Protein AF-A0A1K1YN21-F1 (afdb_monomer)

Mean predicted aligned error: 7.86 Å

Organism: NCBI:txid1122209

Nearest PDB structures (foldseek):
  7uni-assembly2_D  TM=1.889E-01  e=8.148E+00  synthetic construct

pLDDT: mean 84.57, std 13.36, range [37.78, 96.75]

Structure (mmCIF, N/CA/C/O backbone):
data_AF-A0A1K1YN21-F1
#
_entry.id   AF-A0A1K1YN21-F1
#
loop_
_atom_site.group_PDB
_atom_site.id
_atom_site.type_symbol
_atom_site.label_atom_id
_atom_site.label_alt_id
_atom_site.label_comp_id
_atom_site.label_asym_id
_atom_site.label_entity_id
_atom_site.label_seq_id
_atom_site.pdbx_PDB_ins_code
_atom_site.Cartn_x
_atom_site.Cartn_y
_atom_site.Cartn_z
_atom_site.occupancy
_atom_site.B_iso_or_equiv
_atom_site.auth_seq_id
_atom_site.auth_comp_id
_atom_site.auth_asym_id
_atom_site.auth_atom_id
_atom_site.pdbx_PDB_model_num
ATOM 1 N N . MET A 1 1 ? -23.788 -2.735 -2.547 1.00 83.25 1 MET A N 1
ATOM 2 C CA . MET A 1 1 ? -23.387 -1.331 -2.293 1.00 83.25 1 MET A CA 1
ATOM 3 C C . MET A 1 1 ? -21.869 -1.170 -2.171 1.00 83.25 1 MET A C 1
ATOM 5 O O . MET A 1 1 ? -21.297 -0.513 -3.023 1.00 83.25 1 MET A O 1
ATOM 9 N N . LEU A 1 2 ? -21.194 -1.809 -1.202 1.00 85.88 2 LEU A N 1
ATOM 10 C CA . LEU A 1 2 ? -19.739 -1.647 -0.978 1.00 85.88 2 LEU A CA 1
ATOM 11 C C . LEU A 1 2 ? -18.858 -1.971 -2.200 1.00 85.88 2 LEU A C 1
ATOM 13 O O . LEU A 1 2 ? -17.889 -1.264 -2.452 1.00 85.88 2 LEU A O 1
ATOM 17 N N . LEU A 1 3 ? -19.207 -2.995 -2.985 1.00 89.19 3 LEU A N 1
ATOM 18 C CA . LEU A 1 3 ? -18.489 -3.318 -4.224 1.00 89.19 3 LEU A CA 1
ATOM 19 C C . LEU A 1 3 ? -18.584 -2.192 -5.268 1.00 89.19 3 LEU A C 1
ATOM 21 O O . LEU A 1 3 ? -17.571 -1.839 -5.855 1.00 89.19 3 LEU A O 1
ATOM 25 N N . LEU A 1 4 ? -19.767 -1.595 -5.458 1.00 90.69 4 LEU A N 1
ATOM 26 C CA . LEU A 1 4 ? -19.971 -0.497 -6.417 1.00 90.69 4 LEU A CA 1
ATOM 27 C C . LEU A 1 4 ? -19.096 0.707 -6.077 1.00 90.69 4 LEU A C 1
ATOM 29 O O . LEU A 1 4 ? -18.505 1.327 -6.947 1.00 90.69 4 LEU A O 1
ATOM 33 N N . ILE A 1 5 ? -18.979 0.996 -4.787 1.00 90.56 5 ILE A N 1
ATOM 34 C CA . ILE A 1 5 ? -18.156 2.080 -4.267 1.00 90.56 5 ILE A CA 1
ATOM 35 C C . ILE A 1 5 ? -16.665 1.811 -4.518 1.00 90.56 5 ILE A C 1
ATOM 37 O O . ILE A 1 5 ? -15.947 2.685 -4.997 1.00 90.56 5 ILE A O 1
ATOM 41 N N . ARG A 1 6 ? -16.200 0.587 -4.239 1.00 92.44 6 ARG A N 1
ATOM 42 C CA . ARG A 1 6 ? -14.822 0.168 -4.535 1.00 92.44 6 ARG A CA 1
ATOM 43 C C . ARG A 1 6 ? -14.518 0.249 -6.034 1.00 92.44 6 ARG A C 1
ATOM 45 O O . ARG A 1 6 ? -13.460 0.741 -6.413 1.00 92.44 6 ARG A O 1
ATOM 52 N N . LEU A 1 7 ? -15.464 -0.179 -6.871 1.00 93.88 7 LEU A N 1
ATOM 53 C CA . LEU A 1 7 ? -15.376 -0.068 -8.327 1.00 93.88 7 LEU A CA 1
ATOM 54 C C . LEU A 1 7 ? -15.346 1.391 -8.790 1.00 93.88 7 LEU A C 1
ATOM 56 O O . LEU A 1 7 ? -14.585 1.708 -9.694 1.00 93.88 7 LEU A O 1
ATOM 60 N N . ALA A 1 8 ? -16.105 2.287 -8.155 1.00 92.88 8 ALA A N 1
ATOM 61 C CA . ALA A 1 8 ? -16.083 3.710 -8.481 1.00 92.88 8 ALA A CA 1
ATOM 62 C C . ALA A 1 8 ? -14.709 4.341 -8.204 1.00 92.88 8 ALA A C 1
ATOM 64 O O . ALA A 1 8 ? -14.212 5.089 -9.039 1.00 92.88 8 ALA A O 1
ATOM 65 N N . ILE A 1 9 ? -14.060 4.005 -7.081 1.00 92.31 9 ILE A N 1
ATOM 66 C CA . ILE A 1 9 ? -12.690 4.470 -6.793 1.00 92.31 9 ILE A CA 1
ATOM 67 C C . ILE A 1 9 ? -11.700 3.905 -7.812 1.00 92.31 9 ILE A C 1
ATOM 69 O O . ILE A 1 9 ? -10.853 4.633 -8.320 1.00 92.31 9 ILE A O 1
ATOM 73 N N . PHE A 1 10 ? -11.808 2.608 -8.110 1.00 94.38 10 PHE A N 1
ATOM 74 C CA . PHE A 1 10 ? -10.970 1.965 -9.116 1.00 94.38 10 PHE A CA 1
ATOM 75 C C . PHE A 1 10 ? -11.115 2.657 -10.479 1.00 94.38 10 PHE A C 1
ATOM 77 O O . PHE A 1 10 ? -10.113 3.019 -11.088 1.00 94.38 10 PHE A O 1
ATOM 84 N N . ALA A 1 11 ? -12.350 2.913 -10.916 1.00 94.56 11 ALA A N 1
ATOM 85 C CA . ALA A 1 11 ? -12.643 3.608 -12.163 1.00 94.56 11 ALA A CA 1
ATOM 86 C C . ALA A 1 11 ? -12.140 5.058 -12.154 1.00 94.56 11 ALA A C 1
ATOM 88 O O . ALA A 1 11 ? -11.599 5.509 -13.156 1.00 94.56 11 ALA A O 1
ATOM 89 N N . LEU A 1 12 ? -12.265 5.773 -11.029 1.00 94.44 12 LEU A N 1
ATOM 90 C CA . LEU A 1 12 ? -11.738 7.130 -10.866 1.00 94.44 12 LEU A CA 1
ATOM 91 C C . LEU A 1 12 ? -10.212 7.161 -11.032 1.00 94.44 12 LEU A C 1
ATOM 93 O O . LEU A 1 12 ? -9.689 8.004 -11.756 1.00 94.44 12 LEU A O 1
ATOM 97 N N . LEU A 1 13 ? -9.502 6.238 -10.378 1.00 94.31 13 LEU A N 1
ATOM 98 C CA . LEU A 1 13 ? -8.046 6.137 -10.471 1.00 94.31 13 LEU A CA 1
ATOM 99 C C . LEU A 1 13 ? -7.599 5.718 -11.873 1.00 94.31 13 LEU A C 1
ATOM 101 O O . LEU A 1 13 ? -6.650 6.292 -12.397 1.00 94.31 13 LEU A O 1
ATOM 105 N N . LEU A 1 14 ? -8.300 4.769 -12.496 1.00 94.31 14 LEU A N 1
ATOM 106 C CA . LEU A 1 14 ? -8.033 4.360 -13.872 1.00 94.31 14 LEU A CA 1
ATOM 107 C C . LEU A 1 14 ? -8.241 5.527 -14.843 1.00 94.31 14 LEU A C 1
ATOM 109 O O . LEU A 1 14 ? -7.363 5.817 -15.648 1.00 94.31 14 LEU A O 1
ATOM 113 N N . ALA A 1 15 ? -9.365 6.239 -14.727 1.00 94.31 15 ALA A N 1
ATOM 114 C CA . ALA A 1 15 ? -9.650 7.414 -15.542 1.00 94.31 15 ALA A CA 1
ATOM 115 C C . ALA A 1 15 ? -8.569 8.485 -15.372 1.00 94.31 15 ALA A C 1
ATOM 117 O O . ALA A 1 15 ? -8.130 9.059 -16.362 1.00 94.31 15 ALA A O 1
ATOM 118 N N . TRP A 1 16 ? -8.102 8.713 -14.141 1.00 94.25 16 TRP A N 1
ATOM 119 C CA . TRP A 1 16 ? -7.028 9.659 -13.854 1.00 94.25 16 TRP A CA 1
ATOM 120 C C . TRP A 1 16 ? -5.690 9.263 -14.500 1.00 94.25 16 TRP A C 1
ATOM 122 O O . TRP A 1 16 ? -5.038 10.114 -15.101 1.00 94.25 16 TRP A O 1
ATOM 132 N N . VAL A 1 17 ? -5.300 7.985 -14.444 1.00 92.94 17 VAL A N 1
ATOM 133 C CA . VAL A 1 17 ? -4.054 7.496 -15.071 1.00 92.94 17 VAL A CA 1
ATOM 134 C C . VAL A 1 17 ? -4.117 7.538 -16.602 1.00 92.94 17 VAL A C 1
ATOM 136 O O . VAL A 1 17 ? -3.093 7.692 -17.256 1.00 92.94 17 VAL A O 1
ATOM 139 N N . LEU A 1 18 ? -5.310 7.459 -17.192 1.00 93.00 18 LEU A N 1
ATOM 140 C CA . LEU A 1 18 ? -5.497 7.582 -18.642 1.00 93.00 18 LEU A CA 1
ATOM 141 C C . LEU A 1 18 ? -5.484 9.040 -19.143 1.00 93.00 18 LEU A C 1
ATOM 143 O O . LEU A 1 18 ? -5.515 9.264 -20.353 1.00 93.00 18 LEU A O 1
ATOM 147 N N . LEU A 1 19 ? -5.443 10.038 -18.251 1.00 92.62 19 LEU A N 1
ATOM 148 C CA . LEU A 1 19 ? -5.363 11.448 -18.646 1.00 92.62 19 LEU A CA 1
ATOM 149 C C . LEU A 1 19 ? -3.991 11.800 -19.249 1.00 92.62 19 LEU A C 1
ATOM 151 O O . LEU A 1 19 ? -2.998 11.149 -18.937 1.00 92.62 19 LEU A O 1
ATOM 155 N N . PRO A 1 20 ? -3.890 12.876 -20.051 1.00 89.44 20 PRO A N 1
ATOM 156 C CA . PRO A 1 20 ? -2.604 13.392 -20.518 1.00 89.44 20 PRO A CA 1
ATOM 157 C C . PRO A 1 20 ? -1.676 13.790 -19.360 1.00 89.44 20 PRO A C 1
ATOM 159 O O . PRO A 1 20 ? -2.138 14.344 -18.360 1.00 89.44 20 PRO A O 1
ATOM 162 N N . VAL A 1 21 ? -0.361 13.600 -19.529 1.00 85.88 21 VAL A N 1
ATOM 163 C CA . VAL A 1 21 ? 0.678 13.872 -18.507 1.00 85.88 21 VAL A CA 1
ATOM 164 C C . VAL A 1 21 ? 0.589 15.292 -17.929 1.00 85.88 21 VAL A C 1
ATOM 166 O O . VAL A 1 21 ? 0.794 15.496 -16.733 1.00 85.88 21 VAL A O 1
ATOM 169 N N . THR A 1 22 ? 0.217 16.279 -18.749 1.00 87.31 22 THR A N 1
ATOM 170 C CA . THR A 1 22 ? 0.008 17.664 -18.302 1.00 87.31 22 THR A CA 1
ATOM 171 C C . THR A 1 22 ? -1.088 17.755 -17.244 1.00 87.31 22 THR A C 1
ATOM 173 O O . THR A 1 22 ? -0.861 18.309 -16.172 1.00 87.31 22 THR A O 1
ATOM 176 N N . VAL A 1 23 ? -2.257 17.167 -17.510 1.00 90.50 23 VAL A N 1
ATOM 177 C CA . VAL A 1 23 ? -3.407 17.148 -16.593 1.00 90.50 23 VAL A CA 1
ATOM 178 C C . VAL A 1 23 ? -3.114 16.281 -15.370 1.00 90.50 23 VAL A C 1
ATOM 180 O O . VAL A 1 23 ? -3.467 16.663 -14.253 1.00 90.50 23 VAL A O 1
ATOM 183 N N . GLN A 1 24 ? -2.418 15.152 -15.558 1.00 90.25 24 GLN A N 1
ATOM 184 C CA . GLN A 1 24 ? -1.953 14.321 -14.449 1.00 90.25 24 GLN A CA 1
ATOM 185 C C . GLN A 1 24 ? -1.120 15.153 -13.474 1.00 90.25 24 GLN A C 1
ATOM 187 O O . GLN A 1 24 ? -1.439 15.163 -12.290 1.00 90.25 24 GLN A O 1
ATOM 192 N N . GLY A 1 25 ? -0.136 15.918 -13.960 1.00 88.38 25 GLY A N 1
ATOM 193 C CA . GLY A 1 25 ? 0.730 16.767 -13.135 1.00 88.38 25 GLY A CA 1
ATOM 194 C C . GLY A 1 25 ? -0.032 17.709 -12.197 1.00 88.38 25 GLY A C 1
ATOM 195 O O . GLY A 1 25 ? 0.308 17.796 -11.017 1.00 88.38 25 GLY A O 1
ATOM 196 N N . TRP A 1 26 ? -1.100 18.348 -12.683 1.00 91.06 26 TRP A N 1
ATOM 197 C CA . TRP A 1 26 ? -1.963 19.212 -11.864 1.00 91.06 26 TRP A CA 1
ATOM 198 C C . TRP A 1 26 ? -2.788 18.429 -10.836 1.00 91.06 26 TRP A C 1
ATOM 200 O O . TRP A 1 26 ? -2.987 18.889 -9.711 1.00 91.06 26 TRP A O 1
ATOM 210 N N . LEU A 1 27 ? -3.261 17.238 -11.209 1.00 93.25 27 LEU A N 1
ATOM 211 C CA . LEU A 1 27 ? -4.120 16.404 -10.370 1.00 93.25 27 LEU A CA 1
ATOM 212 C C . LEU A 1 27 ? -3.358 15.501 -9.387 1.00 93.25 27 LEU A C 1
ATOM 214 O O . LEU A 1 27 ? -3.972 14.982 -8.458 1.00 93.25 27 LEU A O 1
ATOM 218 N N . VAL A 1 28 ? -2.038 15.337 -9.525 1.00 92.31 28 VAL A N 1
ATOM 219 C CA . VAL A 1 28 ? -1.225 14.499 -8.622 1.00 92.31 28 VAL A CA 1
ATOM 220 C C . VAL A 1 28 ? -1.394 14.915 -7.165 1.00 92.31 28 VAL A C 1
ATOM 222 O O . VAL A 1 28 ? -1.645 14.061 -6.322 1.00 92.31 28 VAL A O 1
ATOM 225 N N . LEU A 1 29 ? -1.290 16.212 -6.855 1.00 92.94 29 LEU A N 1
ATOM 226 C CA . LEU A 1 29 ? -1.419 16.708 -5.482 1.00 92.94 29 LEU A CA 1
ATOM 227 C C . LEU A 1 29 ? -2.810 16.452 -4.876 1.00 92.94 29 LEU A C 1
ATOM 229 O O . LEU A 1 29 ? -2.862 15.856 -3.799 1.00 92.94 29 LEU A O 1
ATOM 233 N N . PRO A 1 30 ? -3.937 16.843 -5.509 1.00 94.75 30 PRO A N 1
ATOM 234 C CA . PRO A 1 30 ? -5.252 16.578 -4.930 1.00 94.75 30 PRO A CA 1
ATOM 235 C C . PRO A 1 30 ? -5.559 15.079 -4.831 1.00 94.75 30 PRO A C 1
ATOM 237 O O . PRO A 1 30 ? -6.112 14.645 -3.818 1.00 94.75 30 PRO A O 1
ATOM 240 N N . VAL A 1 31 ? -5.153 14.267 -5.816 1.00 94.62 31 VAL A N 1
ATOM 241 C CA . VAL A 1 31 ? -5.300 12.803 -5.746 1.00 94.62 31 VAL A CA 1
ATOM 242 C C . VAL A 1 31 ? -4.460 12.237 -4.599 1.00 94.62 31 VAL A C 1
ATOM 244 O O . VAL A 1 31 ? -4.952 11.416 -3.828 1.00 94.62 31 VAL A O 1
ATOM 247 N N . TRP A 1 32 ? -3.233 12.724 -4.409 1.00 95.75 32 TRP A N 1
ATOM 248 C CA . TRP A 1 32 ? -2.365 12.322 -3.303 1.00 95.75 32 TRP A CA 1
ATOM 249 C C . TRP A 1 32 ? -2.921 12.659 -1.933 1.00 95.75 32 TRP A C 1
ATOM 251 O O . TRP A 1 32 ? -2.927 11.792 -1.053 1.00 95.75 32 TRP A O 1
ATOM 261 N N . VAL A 1 33 ? -3.450 13.866 -1.757 1.00 95.88 33 VAL A N 1
ATOM 262 C CA . VAL A 1 33 ? -4.115 14.256 -0.512 1.00 95.88 33 VAL A CA 1
ATOM 263 C C . VAL A 1 33 ? -5.322 13.357 -0.251 1.00 95.88 33 VAL A C 1
ATOM 265 O O . VAL A 1 33 ? -5.460 12.843 0.858 1.00 95.88 33 VAL A O 1
ATOM 268 N N . LEU A 1 34 ? -6.156 13.096 -1.264 1.00 95.19 34 LEU A N 1
ATOM 269 C CA . LEU A 1 34 ? -7.343 12.248 -1.131 1.00 95.19 34 LEU A CA 1
ATOM 270 C C . LEU A 1 34 ? -6.989 10.804 -0.743 1.00 95.19 34 LEU A C 1
ATOM 272 O O . LEU A 1 34 ? -7.535 10.265 0.220 1.00 95.19 34 LEU A O 1
ATOM 276 N N . VAL A 1 35 ? -6.053 10.185 -1.467 1.00 95.81 35 VAL A N 1
ATOM 277 C CA . VAL A 1 35 ? -5.573 8.818 -1.206 1.00 95.81 35 VAL A CA 1
ATOM 278 C C . VAL A 1 35 ? -4.980 8.721 0.199 1.00 95.81 35 VAL A C 1
ATOM 280 O O . VAL A 1 35 ? -5.354 7.841 0.976 1.00 95.81 35 VAL A O 1
ATOM 283 N N . SER A 1 36 ? -4.100 9.659 0.555 1.00 96.62 36 SER A N 1
ATOM 284 C CA . SER A 1 36 ? -3.448 9.688 1.866 1.00 96.62 36 SER A CA 1
ATOM 285 C C . SER A 1 36 ? -4.451 9.909 2.993 1.00 96.62 36 SER A C 1
ATOM 287 O O . SER A 1 36 ? -4.322 9.305 4.054 1.00 96.62 36 SER A O 1
ATOM 289 N N . TRP A 1 37 ? -5.484 10.723 2.769 1.00 95.56 37 TRP A N 1
ATOM 290 C CA . TRP A 1 37 ? -6.555 10.952 3.733 1.00 95.56 37 TRP A CA 1
ATOM 291 C C . TRP A 1 37 ? -7.374 9.685 4.005 1.00 95.56 37 TRP A C 1
ATOM 293 O O . TRP A 1 37 ? -7.619 9.342 5.163 1.00 95.56 37 TRP A O 1
ATOM 303 N N . LEU A 1 38 ? -7.738 8.935 2.959 1.00 94.44 38 LEU A N 1
ATOM 304 C CA . LEU A 1 38 ? -8.447 7.658 3.107 1.00 94.44 38 LEU A CA 1
ATOM 305 C C . LEU A 1 38 ? -7.609 6.628 3.870 1.00 94.44 38 LEU A C 1
ATOM 307 O O . LEU A 1 38 ? -8.107 5.981 4.796 1.00 94.44 38 LEU A O 1
ATOM 311 N N . ILE A 1 39 ? -6.321 6.523 3.531 1.00 95.06 39 ILE A N 1
ATOM 312 C CA . ILE A 1 39 ? -5.369 5.673 4.254 1.00 95.06 39 ILE A CA 1
ATOM 313 C C . ILE A 1 39 ? -5.273 6.124 5.718 1.00 95.06 39 ILE A C 1
ATOM 315 O O . ILE A 1 39 ? -5.384 5.304 6.629 1.00 95.06 39 ILE A O 1
ATOM 319 N N . PHE A 1 40 ? -5.135 7.426 5.969 1.00 95.19 40 PHE A N 1
ATOM 320 C CA . PHE A 1 40 ? -5.029 7.987 7.313 1.00 95.19 40 PHE A CA 1
ATOM 321 C C . PHE A 1 40 ? -6.234 7.629 8.189 1.00 95.19 40 PHE A C 1
ATOM 323 O O . PHE A 1 40 ? -6.049 7.173 9.320 1.00 95.19 40 PHE A O 1
ATOM 330 N N . ILE A 1 41 ? -7.454 7.760 7.660 1.00 91.75 41 ILE A N 1
ATOM 331 C CA . ILE A 1 41 ? -8.693 7.441 8.379 1.00 91.75 41 ILE A CA 1
ATOM 332 C C . ILE A 1 41 ? -8.697 5.984 8.874 1.00 91.75 41 ILE A C 1
ATOM 334 O O . ILE A 1 41 ? -8.991 5.742 10.048 1.00 91.75 41 ILE A O 1
ATOM 338 N N . THR A 1 42 ? -8.321 5.015 8.029 1.00 90.31 42 THR A N 1
ATOM 339 C CA . THR A 1 42 ? -8.276 3.595 8.450 1.00 90.31 42 THR A CA 1
ATOM 340 C C . THR A 1 42 ? -7.263 3.341 9.550 1.00 90.31 42 THR A C 1
ATOM 342 O O . THR A 1 42 ? -7.532 2.640 10.527 1.00 90.31 42 THR A O 1
ATOM 345 N N . ARG A 1 43 ? -6.078 3.937 9.420 1.00 89.88 43 ARG A N 1
ATOM 346 C CA . ARG A 1 43 ? -5.000 3.763 10.390 1.00 89.88 43 ARG A CA 1
ATOM 347 C C . ARG A 1 43 ? -5.360 4.378 11.733 1.00 89.88 43 ARG A C 1
ATOM 349 O O . ARG A 1 43 ? -5.063 3.795 12.778 1.00 89.88 43 ARG A O 1
ATOM 356 N N . LEU A 1 44 ? -6.027 5.529 11.707 1.00 89.19 44 LEU A N 1
ATOM 357 C CA . LEU A 1 44 ? -6.495 6.210 12.903 1.00 89.19 44 LEU A CA 1
ATOM 358 C C . LEU A 1 44 ? -7.545 5.378 13.651 1.00 89.19 44 LEU A C 1
ATOM 360 O O . LEU A 1 44 ? -7.460 5.293 14.875 1.00 89.19 44 LEU A O 1
ATOM 364 N N . GLU A 1 45 ? -8.484 4.734 12.943 1.00 87.62 45 GLU A N 1
ATOM 365 C CA . GLU A 1 45 ? -9.459 3.810 13.548 1.00 87.62 45 GLU A CA 1
ATOM 366 C C . GLU A 1 45 ? -8.734 2.707 14.330 1.00 87.62 45 GLU A C 1
ATOM 368 O O . GLU A 1 45 ? -8.970 2.540 15.525 1.00 87.62 45 GLU A O 1
ATOM 373 N N . VAL A 1 46 ? -7.774 2.022 13.703 1.00 84.81 46 VAL A N 1
ATOM 374 C CA . VAL A 1 46 ? -7.049 0.905 14.332 1.00 84.81 46 VAL A CA 1
ATOM 375 C C . VAL A 1 46 ? -6.271 1.349 15.571 1.00 84.81 46 VAL A C 1
ATOM 377 O O . VAL A 1 46 ? -6.315 0.674 16.605 1.00 84.81 46 VAL A O 1
ATOM 380 N N . VAL A 1 47 ? -5.552 2.473 15.487 1.00 86.25 47 VAL A N 1
ATOM 381 C CA . VAL A 1 47 ? -4.775 2.995 16.622 1.00 86.25 47 VAL A CA 1
ATOM 382 C C . VAL A 1 47 ? -5.700 3.399 17.766 1.00 86.25 47 VAL A C 1
ATOM 384 O O . VAL A 1 47 ? -5.412 3.066 18.917 1.00 86.25 47 VAL A O 1
ATOM 387 N N . ARG A 1 48 ? -6.830 4.051 17.461 1.00 85.44 48 ARG A N 1
ATOM 388 C CA . ARG A 1 48 ? -7.833 4.428 18.463 1.00 85.44 48 ARG A CA 1
ATOM 389 C C . ARG A 1 48 ? -8.448 3.199 19.119 1.00 85.44 48 ARG A C 1
ATOM 391 O O . ARG A 1 48 ? -8.417 3.114 20.339 1.00 85.44 48 ARG A O 1
ATOM 398 N N . THR A 1 49 ? -8.916 2.212 18.352 1.00 83.00 49 THR A N 1
ATOM 399 C CA . THR A 1 49 ? -9.518 0.994 18.917 1.00 83.00 49 THR A CA 1
ATOM 400 C C . THR A 1 49 ? -8.524 0.227 19.782 1.00 83.00 49 THR A C 1
ATOM 402 O O . THR A 1 49 ? -8.863 -0.148 20.901 1.00 83.00 49 THR A O 1
ATOM 405 N N . ARG A 1 50 ? -7.276 0.043 19.324 1.00 84.12 50 ARG A N 1
ATOM 406 C CA . ARG A 1 50 ? -6.233 -0.631 20.118 1.00 84.12 50 ARG A CA 1
ATOM 407 C C . ARG A 1 50 ? -5.988 0.095 21.439 1.00 84.12 50 ARG A C 1
ATOM 409 O O . ARG A 1 50 ? -5.873 -0.549 22.477 1.00 84.12 50 ARG A O 1
ATOM 416 N N . ARG A 1 51 ? -5.907 1.426 21.393 1.00 83.88 51 ARG A N 1
ATOM 417 C CA . ARG A 1 51 ? -5.644 2.252 22.572 1.00 83.88 51 ARG A CA 1
ATOM 418 C C . ARG A 1 51 ? -6.832 2.274 23.529 1.00 83.88 51 ARG A C 1
ATOM 420 O O . ARG A 1 51 ? -6.613 2.162 24.726 1.00 83.88 51 ARG A O 1
ATOM 427 N N . CYS A 1 52 ? -8.064 2.330 23.025 1.00 81.12 52 CYS A N 1
ATOM 428 C CA . CYS A 1 52 ? -9.269 2.214 23.846 1.00 81.12 52 CYS A CA 1
ATOM 429 C C . CYS A 1 52 ? -9.356 0.849 24.535 1.00 81.12 52 CYS A C 1
ATOM 431 O O . CYS A 1 52 ? -9.556 0.805 25.742 1.00 81.12 52 CYS A O 1
ATOM 433 N N . VAL A 1 53 ? -9.145 -0.255 23.806 1.00 82.44 53 VAL A N 1
ATOM 434 C CA . VAL A 1 53 ? -9.164 -1.608 24.391 1.00 82.44 53 VAL A CA 1
ATOM 435 C C . VAL A 1 53 ? -8.085 -1.757 25.461 1.00 82.44 53 VAL A C 1
ATOM 437 O O . VAL A 1 53 ? -8.371 -2.283 26.530 1.00 82.44 53 VAL A O 1
ATOM 440 N N . TRP A 1 54 ? -6.872 -1.258 25.203 1.00 84.62 54 TRP A N 1
ATOM 441 C CA . TRP A 1 54 ? -5.787 -1.280 26.183 1.00 84.62 54 TRP A CA 1
ATOM 442 C C . TRP A 1 54 ? -6.135 -0.449 27.424 1.00 84.62 54 TRP A C 1
ATOM 444 O O . TRP A 1 54 ? -6.074 -0.962 28.530 1.00 84.62 54 TRP A O 1
ATOM 454 N N . LEU A 1 55 ? -6.590 0.800 27.266 1.00 84.50 55 LEU A N 1
ATOM 455 C CA . LEU A 1 55 ? -6.954 1.650 28.407 1.00 84.50 55 LEU A CA 1
ATOM 456 C C . LEU A 1 55 ? -8.118 1.068 29.223 1.00 84.50 55 LEU A C 1
ATOM 458 O O . LEU A 1 55 ? -8.074 1.138 30.444 1.00 84.50 55 LEU A O 1
ATOM 462 N N . ASN A 1 56 ? -9.108 0.448 28.575 1.00 82.94 56 ASN A N 1
ATOM 463 C CA . ASN A 1 56 ? -10.242 -0.192 29.253 1.00 82.94 56 ASN A CA 1
ATOM 464 C C . ASN A 1 56 ? -9.836 -1.398 30.118 1.00 82.94 56 ASN A C 1
ATOM 466 O O . ASN A 1 56 ? -10.623 -1.818 30.959 1.00 82.94 56 ASN A O 1
ATOM 470 N N . GLN A 1 57 ? -8.646 -1.974 29.915 1.00 84.81 57 GLN A N 1
ATOM 471 C CA . GLN A 1 57 ? -8.125 -3.048 30.769 1.00 84.81 57 GLN A CA 1
ATOM 472 C C . GLN A 1 57 ? -7.493 -2.521 32.065 1.00 84.81 57 GLN A C 1
ATOM 474 O O . GLN A 1 57 ? -7.442 -3.259 33.043 1.00 84.81 57 GLN A O 1
ATOM 479 N N . TYR A 1 58 ? -7.012 -1.273 32.079 1.00 85.56 58 TYR A N 1
ATOM 480 C CA . TYR A 1 58 ? -6.237 -0.716 33.198 1.00 85.56 58 TYR A CA 1
ATOM 481 C C . TYR A 1 58 ? -6.933 0.433 33.933 1.00 85.56 58 TYR A C 1
ATOM 483 O O . TYR A 1 58 ? -6.593 0.718 35.077 1.00 85.56 58 TYR A O 1
ATOM 491 N N . LEU A 1 59 ? -7.872 1.124 33.287 1.00 83.69 59 LEU A N 1
ATOM 492 C CA . LEU A 1 59 ? -8.538 2.306 33.826 1.00 83.69 59 LEU A CA 1
ATOM 493 C C . LEU A 1 59 ? -10.046 2.087 33.890 1.00 83.69 59 LEU A C 1
ATOM 495 O O . LEU A 1 59 ? -10.642 1.503 32.985 1.00 83.69 59 LEU A O 1
ATOM 499 N N . ALA A 1 60 ? -10.663 2.631 34.940 1.00 79.25 60 ALA A N 1
ATOM 500 C CA . ALA A 1 60 ? -12.111 2.689 35.045 1.00 79.25 60 ALA A CA 1
ATOM 501 C C . ALA A 1 60 ? -12.713 3.485 33.865 1.00 79.25 60 ALA A C 1
ATOM 503 O O . ALA A 1 60 ? -12.161 4.534 33.488 1.00 79.25 60 ALA A O 1
ATOM 504 N N . PRO A 1 61 ? -13.836 3.006 33.294 1.00 75.12 61 PRO A N 1
ATOM 505 C CA . PRO A 1 61 ? -14.520 3.681 32.200 1.00 75.12 61 PRO A CA 1
ATOM 506 C C . PRO A 1 61 ? -14.983 5.076 32.645 1.00 75.12 61 PRO A C 1
ATOM 508 O O . PRO A 1 61 ? -15.612 5.226 33.687 1.00 75.12 61 PRO A O 1
ATOM 511 N N . GLY A 1 62 ? -14.643 6.104 31.864 1.00 72.44 62 GLY A N 1
ATOM 512 C CA . GLY A 1 62 ? -15.052 7.492 32.106 1.00 72.44 62 GLY A CA 1
ATOM 513 C C . GLY A 1 62 ? -14.050 8.345 32.891 1.00 72.44 62 GLY A C 1
ATOM 514 O O . GLY A 1 62 ? -14.312 9.524 33.122 1.00 72.44 62 GLY A O 1
ATOM 515 N N . SER A 1 63 ? -12.884 7.812 33.273 1.00 80.00 63 SER A N 1
ATOM 516 C CA . SER A 1 63 ? -11.870 8.627 33.957 1.00 80.00 63 SER A CA 1
ATOM 517 C C . SER A 1 63 ? -11.276 9.712 33.037 1.00 80.00 63 SER A C 1
ATOM 519 O O . SER A 1 63 ? -10.999 9.485 31.857 1.00 80.00 63 SER A O 1
ATOM 521 N N . LEU A 1 64 ? -11.009 10.906 33.580 1.00 76.69 64 LEU A N 1
ATOM 522 C CA . LEU A 1 64 ? -10.377 12.014 32.836 1.00 76.69 64 LEU A CA 1
ATOM 523 C C . LEU A 1 64 ? -8.999 11.628 32.263 1.00 76.69 64 LEU A C 1
ATOM 525 O O . LEU A 1 64 ? -8.606 12.082 31.186 1.00 76.69 64 LEU A O 1
ATOM 529 N N . LEU A 1 65 ? -8.281 10.742 32.964 1.00 74.88 65 LEU A N 1
ATOM 530 C CA . LEU A 1 65 ? -7.025 10.145 32.506 1.00 74.88 65 LEU A CA 1
ATOM 531 C C . LEU A 1 65 ? -7.223 9.320 31.233 1.00 74.88 65 LEU A C 1
ATOM 533 O O . LEU A 1 65 ? -6.441 9.455 30.292 1.00 74.88 65 LEU A O 1
ATOM 537 N N . GLN A 1 66 ? -8.293 8.527 31.165 1.00 77.31 66 GLN A N 1
ATOM 538 C CA . GLN A 1 66 ? -8.647 7.759 29.978 1.00 77.31 66 GLN A CA 1
ATOM 539 C C . GLN A 1 66 ? -8.946 8.689 28.791 1.00 77.31 66 GLN A C 1
ATOM 541 O O . GLN A 1 66 ? -8.401 8.474 27.711 1.00 77.31 66 GLN A O 1
ATOM 546 N N . GLN A 1 67 ? -9.722 9.762 28.988 1.00 72.62 67 GLN A N 1
ATOM 547 C CA . GLN A 1 67 ? -10.035 10.725 27.919 1.00 72.62 67 GLN A CA 1
ATOM 548 C C . GLN A 1 67 ? -8.781 11.436 27.387 1.00 72.62 67 GLN A C 1
ATOM 550 O O . GLN A 1 67 ? -8.564 11.501 26.176 1.00 72.62 67 GLN A O 1
ATOM 555 N N . ARG A 1 68 ? -7.899 11.909 28.277 1.00 74.56 68 ARG A N 1
ATOM 556 C CA . ARG A 1 68 ? -6.669 12.620 27.882 1.00 74.56 68 ARG A CA 1
ATOM 557 C C . ARG A 1 68 ? -5.658 11.699 27.194 1.00 74.56 68 ARG A C 1
ATOM 559 O O . ARG A 1 68 ? -4.931 12.134 26.301 1.00 74.56 68 ARG A O 1
ATOM 566 N N . LEU A 1 69 ? -5.626 10.421 27.579 1.00 71.12 69 LEU A N 1
ATOM 567 C CA . LEU A 1 69 ? -4.720 9.425 27.014 1.00 71.12 69 LEU A CA 1
ATOM 568 C C . LEU A 1 69 ? -5.262 8.729 25.764 1.00 71.12 69 LEU A C 1
ATOM 570 O O . LEU A 1 69 ? -4.487 8.004 25.160 1.00 71.12 69 LEU A O 1
ATOM 574 N N . GLN A 1 70 ? -6.512 8.903 25.328 1.00 70.19 70 GLN A N 1
ATOM 575 C CA . GLN A 1 70 ? -7.034 8.206 24.137 1.00 70.19 70 GLN A CA 1
ATOM 576 C C . GLN A 1 70 ? -6.511 8.776 22.804 1.00 70.19 70 GLN A C 1
ATOM 578 O O . GLN A 1 70 ? -6.269 8.022 21.859 1.00 70.19 70 GLN A O 1
ATOM 583 N N . THR A 1 71 ? -6.267 10.085 22.721 1.00 62.47 71 THR A N 1
ATOM 584 C CA . THR A 1 71 ? -5.867 10.783 21.483 1.00 62.47 71 THR A CA 1
ATOM 585 C C . THR A 1 71 ? -4.540 11.512 21.652 1.00 62.47 71 THR A C 1
ATOM 587 O O . THR A 1 71 ? -4.475 12.732 21.769 1.00 62.47 71 THR A O 1
ATOM 590 N N . GLY A 1 72 ? -3.445 10.753 21.644 1.00 79.00 72 GLY A N 1
ATOM 591 C CA . GLY A 1 72 ? -2.115 11.351 21.547 1.00 79.00 72 GLY A CA 1
ATOM 592 C C . GLY A 1 72 ? -1.912 11.976 20.166 1.00 79.00 72 GLY A C 1
ATOM 593 O O . GLY A 1 72 ? -1.820 11.248 19.178 1.00 79.00 72 GLY A O 1
ATOM 594 N N . TRP A 1 73 ? -1.798 13.303 20.100 1.00 83.75 73 TRP A N 1
ATOM 595 C CA . TRP A 1 73 ? -1.543 14.055 18.863 1.00 83.75 73 TRP A CA 1
ATOM 596 C C . TRP A 1 73 ? -0.276 13.574 18.144 1.00 83.75 73 TRP A C 1
ATOM 598 O O . TRP A 1 73 ? -0.268 13.451 16.925 1.00 83.75 73 TRP A O 1
ATOM 608 N N . ILE A 1 74 ? 0.751 13.184 18.907 1.00 86.31 74 ILE A N 1
ATOM 609 C CA . ILE A 1 74 ? 2.002 12.606 18.390 1.00 86.31 74 ILE A CA 1
ATOM 610 C C . ILE A 1 74 ? 1.731 11.328 17.581 1.00 86.31 74 ILE A C 1
ATOM 612 O O . ILE A 1 74 ? 2.274 11.145 16.494 1.00 86.31 74 ILE A O 1
ATOM 616 N N . ALA A 1 75 ? 0.849 10.453 18.075 1.00 87.00 75 ALA A N 1
ATOM 617 C CA . ALA A 1 75 ? 0.503 9.225 17.368 1.00 87.00 75 ALA A CA 1
ATOM 618 C C . ALA A 1 75 ? -0.275 9.526 16.080 1.00 87.00 75 ALA A C 1
ATOM 620 O O . ALA A 1 75 ? -0.006 8.902 15.056 1.00 87.00 75 ALA A O 1
ATOM 621 N N . ALA A 1 76 ? -1.199 10.492 16.115 1.00 89.69 76 ALA A N 1
ATOM 622 C CA . ALA A 1 76 ? -1.936 10.924 14.930 1.00 89.69 76 ALA A CA 1
ATOM 623 C C . ALA A 1 76 ? -0.996 11.519 13.869 1.00 89.69 76 ALA A C 1
ATOM 625 O O . ALA A 1 76 ? -1.082 11.126 12.710 1.00 89.69 76 ALA A O 1
ATOM 626 N N . LEU A 1 77 ? -0.052 12.378 14.268 1.00 92.88 77 LEU A N 1
ATOM 627 C CA . LEU A 1 77 ? 0.950 12.949 13.366 1.00 92.88 77 LEU A CA 1
ATOM 628 C C . LEU A 1 77 ? 1.819 11.857 12.727 1.00 92.88 77 LEU A C 1
ATOM 630 O O . LEU A 1 77 ? 2.017 11.860 11.515 1.00 92.88 77 LEU A O 1
ATOM 634 N N . GLY A 1 78 ? 2.264 10.872 13.515 1.00 93.19 78 GLY A N 1
ATOM 635 C CA . GLY A 1 78 ? 3.009 9.723 12.995 1.00 93.19 78 GLY A CA 1
ATOM 636 C C . GLY A 1 78 ? 2.200 8.879 12.001 1.00 93.19 78 GLY A C 1
ATOM 637 O O . GLY A 1 78 ? 2.734 8.451 10.979 1.00 93.19 78 GLY A O 1
ATOM 638 N N . GLN A 1 79 ? 0.900 8.667 12.249 1.00 93.94 79 GLN A N 1
ATOM 639 C CA . GLN A 1 79 ? 0.033 7.976 11.285 1.00 93.94 79 GLN A CA 1
ATOM 640 C C . GLN A 1 79 ? -0.220 8.810 10.024 1.00 93.94 79 GLN A C 1
ATOM 642 O O . GLN A 1 79 ? -0.315 8.227 8.949 1.00 93.94 79 GLN A O 1
ATOM 647 N N . LEU A 1 80 ? -0.313 10.139 10.138 1.00 95.12 80 LEU A N 1
ATOM 648 C CA . LEU A 1 80 ? -0.483 11.040 8.998 1.00 95.12 80 LEU A CA 1
ATOM 649 C C . LEU A 1 80 ? 0.752 11.024 8.098 1.00 95.12 80 LEU A C 1
ATOM 651 O O . LEU A 1 80 ? 0.613 10.807 6.900 1.00 95.12 80 LEU A O 1
ATOM 655 N N . LEU A 1 81 ? 1.951 11.176 8.673 1.00 96.06 81 LEU A N 1
ATOM 656 C CA . LEU A 1 81 ? 3.213 11.102 7.931 1.00 96.06 81 LEU A CA 1
ATOM 657 C C . LEU A 1 81 ? 3.317 9.779 7.161 1.00 96.06 81 LEU A C 1
ATOM 659 O O . LEU A 1 81 ? 3.644 9.754 5.977 1.00 96.06 81 LEU A O 1
ATOM 663 N N . LEU A 1 82 ? 2.987 8.672 7.826 1.00 95.00 82 LEU A N 1
ATOM 664 C CA . LEU A 1 82 ? 3.065 7.355 7.212 1.00 95.00 82 LEU A CA 1
ATOM 665 C C . LEU A 1 82 ? 1.968 7.129 6.158 1.00 95.00 82 LEU A C 1
ATOM 667 O O . LEU A 1 82 ? 2.216 6.449 5.167 1.00 95.00 82 LEU A O 1
ATOM 671 N N . ALA A 1 83 ? 0.778 7.708 6.335 1.00 96.00 83 ALA A N 1
ATOM 672 C CA . ALA A 1 83 ? -0.280 7.686 5.328 1.00 96.00 83 ALA A CA 1
ATOM 673 C C . ALA A 1 83 ? 0.083 8.521 4.091 1.00 96.00 83 ALA A C 1
ATOM 675 O O . ALA A 1 83 ? -0.158 8.067 2.977 1.00 96.00 83 ALA A O 1
ATOM 676 N N . LEU A 1 84 ? 0.717 9.685 4.281 1.00 96.75 84 LEU A N 1
ATOM 677 C CA . LEU A 1 84 ? 1.253 10.516 3.201 1.00 96.75 84 LEU A CA 1
ATOM 678 C C . LEU A 1 84 ? 2.321 9.765 2.402 1.00 96.75 84 LEU A C 1
ATOM 680 O O . LEU A 1 84 ? 2.265 9.749 1.173 1.00 96.75 84 LEU A O 1
ATOM 684 N N . LEU A 1 85 ? 3.250 9.093 3.089 1.00 95.38 85 LEU A N 1
ATOM 685 C CA . LEU A 1 85 ? 4.292 8.292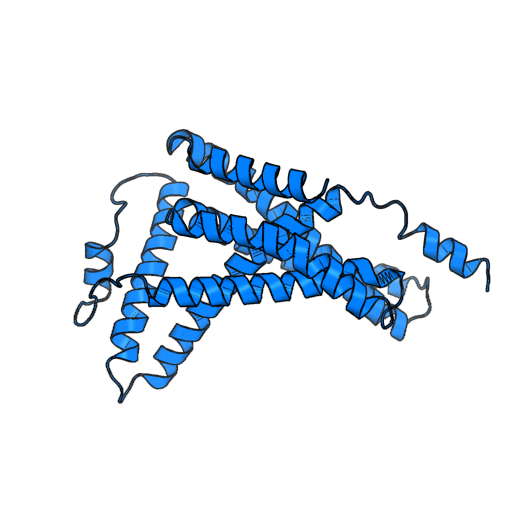 2.445 1.00 95.38 85 LEU A CA 1
ATOM 686 C C . LEU A 1 85 ? 3.702 7.110 1.661 1.00 95.38 85 LEU A C 1
ATOM 688 O O . LEU A 1 85 ? 4.061 6.903 0.506 1.00 95.38 85 LEU A O 1
ATOM 692 N N . LEU A 1 86 ? 2.773 6.359 2.264 1.00 95.69 86 LEU A N 1
ATOM 693 C CA . LEU A 1 86 ? 2.101 5.234 1.603 1.00 95.69 86 LEU A CA 1
ATOM 694 C C . LEU A 1 86 ? 1.252 5.684 0.413 1.00 95.69 86 LEU A C 1
ATOM 696 O O . LEU A 1 86 ? 1.266 5.028 -0.625 1.00 95.69 86 LEU A O 1
ATOM 700 N N . GLY A 1 87 ? 0.531 6.797 0.549 1.00 96.00 87 GLY A N 1
ATOM 701 C CA . GLY A 1 87 ? -0.263 7.367 -0.532 1.00 96.00 87 GLY A CA 1
ATOM 702 C C . GLY A 1 87 ? 0.606 7.851 -1.688 1.00 96.00 87 GLY A C 1
ATOM 703 O O . GLY A 1 87 ? 0.263 7.610 -2.843 1.00 96.00 87 GLY A O 1
ATOM 704 N N . LEU A 1 88 ? 1.754 8.470 -1.387 1.00 94.88 88 LEU A N 1
ATOM 705 C CA . LEU A 1 88 ? 2.716 8.900 -2.404 1.00 94.88 88 LEU A CA 1
ATOM 706 C C . LEU A 1 88 ? 3.285 7.689 -3.142 1.00 94.88 88 LEU A C 1
ATOM 708 O O . LEU A 1 88 ? 3.240 7.642 -4.368 1.00 94.88 88 LEU A O 1
ATOM 712 N N . LEU A 1 89 ? 3.761 6.694 -2.388 1.00 92.94 89 LEU A N 1
ATOM 713 C CA . LEU A 1 89 ? 4.292 5.451 -2.937 1.00 92.94 89 LEU A CA 1
ATOM 714 C C . LEU A 1 89 ? 3.271 4.767 -3.854 1.00 92.94 89 LEU A C 1
ATOM 716 O O . LEU A 1 89 ? 3.613 4.378 -4.967 1.00 92.94 89 LEU A O 1
ATOM 720 N N . PHE A 1 90 ? 2.022 4.644 -3.396 1.00 95.06 90 PHE A N 1
ATOM 721 C CA . PHE A 1 90 ? 0.951 4.012 -4.159 1.00 95.06 90 PHE A CA 1
ATOM 722 C C . PHE A 1 90 ? 0.674 4.747 -5.473 1.00 95.06 90 PHE A C 1
ATOM 724 O O . PHE A 1 90 ? 0.608 4.111 -6.518 1.00 95.06 90 PHE A O 1
ATOM 731 N N . ILE A 1 91 ? 0.550 6.075 -5.436 1.00 94.56 91 ILE A N 1
ATOM 732 C CA . ILE A 1 91 ? 0.241 6.877 -6.626 1.00 94.56 91 ILE A CA 1
ATOM 733 C C . ILE A 1 91 ? 1.368 6.834 -7.648 1.00 94.56 91 ILE A C 1
ATOM 735 O O . ILE A 1 91 ? 1.110 6.669 -8.839 1.00 94.56 91 ILE A O 1
ATOM 739 N N . VAL A 1 92 ? 2.612 6.981 -7.193 1.00 92.25 92 VAL A N 1
ATOM 740 C CA . VAL A 1 92 ? 3.763 6.948 -8.094 1.00 92.25 92 VAL A CA 1
ATOM 741 C C . VAL A 1 92 ? 3.880 5.570 -8.739 1.00 92.25 92 VAL A C 1
ATOM 743 O O . VAL A 1 92 ? 4.034 5.490 -9.955 1.00 92.25 92 VAL A O 1
ATOM 746 N N . GLN A 1 93 ? 3.713 4.490 -7.968 1.00 91.19 93 GLN A N 1
ATOM 747 C CA . GLN A 1 93 ? 3.708 3.151 -8.552 1.00 91.19 93 GLN A CA 1
ATOM 748 C C . GLN A 1 93 ? 2.525 2.920 -9.492 1.00 91.19 93 GLN A C 1
ATOM 750 O O . GLN A 1 93 ? 2.699 2.291 -10.527 1.00 91.19 93 GLN A O 1
ATOM 755 N N . LEU A 1 94 ? 1.346 3.475 -9.208 1.00 92.50 94 LEU A N 1
ATOM 756 C CA . LEU A 1 94 ? 0.195 3.368 -10.105 1.00 92.50 94 LEU A CA 1
ATOM 757 C C . LEU A 1 94 ? 0.488 3.967 -11.493 1.00 92.50 94 LEU A C 1
ATOM 759 O O . LEU A 1 94 ? 0.088 3.391 -12.501 1.00 92.50 94 LEU A O 1
ATOM 763 N N . LEU A 1 95 ? 1.226 5.081 -11.548 1.00 90.81 95 LEU A N 1
ATOM 764 C CA . LEU A 1 95 ? 1.614 5.746 -12.797 1.00 90.81 95 LEU A CA 1
ATOM 765 C C . LEU A 1 95 ? 2.716 5.014 -13.573 1.00 90.81 95 LEU A C 1
ATOM 767 O O . LEU A 1 95 ? 2.780 5.130 -14.793 1.00 90.81 95 LEU A O 1
ATOM 771 N N . VAL A 1 96 ? 3.599 4.296 -12.875 1.00 88.44 96 VAL A N 1
ATOM 772 C CA . VAL A 1 96 ? 4.713 3.550 -13.489 1.00 88.44 96 VAL A CA 1
ATOM 773 C C . VAL A 1 96 ? 4.321 2.104 -13.816 1.00 88.44 96 VAL A C 1
ATOM 775 O O . VAL A 1 96 ? 4.994 1.447 -14.607 1.00 88.44 96 VAL A O 1
ATOM 778 N N . SER A 1 97 ? 3.233 1.607 -13.226 1.00 85.75 97 SER A N 1
ATOM 779 C CA . SER A 1 97 ? 2.824 0.211 -13.332 1.00 85.75 97 SER A CA 1
ATOM 780 C C . SER A 1 97 ? 2.376 -0.207 -14.734 1.00 85.75 97 SER A C 1
ATOM 782 O O . SER A 1 97 ? 1.686 0.521 -15.447 1.00 85.75 97 SER A O 1
ATOM 784 N N . ASP A 1 98 ? 2.720 -1.442 -15.096 1.00 86.12 98 ASP A N 1
ATOM 785 C CA . ASP A 1 98 ? 2.240 -2.082 -16.317 1.00 86.12 98 ASP A CA 1
ATOM 786 C C . ASP A 1 98 ? 0.761 -2.498 -16.207 1.00 86.12 98 ASP A C 1
ATOM 788 O O . ASP A 1 98 ? 0.195 -2.647 -15.121 1.00 86.12 98 ASP A O 1
ATOM 792 N N . GLY A 1 99 ? 0.147 -2.820 -17.350 1.00 89.19 99 GLY A N 1
ATOM 793 C CA . GLY A 1 99 ? -1.256 -3.242 -17.437 1.00 89.19 99 GLY A CA 1
ATOM 794 C C . GLY A 1 99 ? -1.651 -4.414 -16.522 1.00 89.19 99 GLY A C 1
ATOM 795 O O . GLY A 1 99 ? -2.785 -4.467 -16.049 1.00 89.19 99 GLY A O 1
ATOM 796 N N . TRP A 1 100 ? -0.731 -5.337 -16.214 1.00 90.44 100 TRP A N 1
ATOM 797 C CA . TRP A 1 100 ? -1.013 -6.478 -15.328 1.00 90.44 100 TRP A CA 1
ATOM 798 C C . TRP A 1 100 ? -1.331 -6.052 -13.888 1.00 90.44 100 TRP A C 1
ATOM 800 O O . TRP A 1 100 ? -2.098 -6.725 -13.198 1.00 90.44 100 TRP A O 1
ATOM 810 N N . PHE A 1 101 ? -0.786 -4.921 -13.435 1.00 91.19 101 PHE A N 1
ATOM 811 C CA . PHE A 1 101 ? -1.013 -4.420 -12.085 1.00 91.19 101 PHE A CA 1
ATOM 812 C C . PHE A 1 101 ? -2.486 -4.062 -11.858 1.00 91.19 101 PHE A C 1
ATOM 814 O O . PHE A 1 101 ? -3.043 -4.344 -10.799 1.00 91.19 101 PHE A O 1
ATOM 821 N N . TRP A 1 102 ? -3.170 -3.551 -12.883 1.00 93.38 102 TRP A N 1
ATOM 822 C CA . TRP A 1 102 ? -4.602 -3.258 -12.822 1.00 93.38 102 TRP A CA 1
ATOM 823 C C . TRP A 1 102 ? -5.451 -4.510 -12.606 1.00 93.38 102 TRP A C 1
ATOM 825 O O . TRP A 1 102 ? -6.408 -4.473 -11.831 1.00 93.38 102 TRP A O 1
ATOM 835 N N . TRP A 1 103 ? -5.074 -5.641 -13.209 1.00 94.75 103 TRP A N 1
ATOM 836 C CA . TRP A 1 103 ? -5.734 -6.923 -12.950 1.00 94.75 103 TRP A CA 1
ATOM 837 C C . TRP A 1 103 ? -5.563 -7.369 -11.498 1.00 94.75 103 TRP A C 1
ATOM 839 O O . TRP A 1 103 ? -6.510 -7.874 -10.896 1.00 94.75 103 TRP A O 1
ATOM 849 N N . LEU A 1 104 ? -4.395 -7.114 -10.906 1.00 93.81 104 LEU A N 1
ATOM 850 C CA . LEU A 1 104 ? -4.141 -7.374 -9.489 1.00 93.81 104 LEU A CA 1
ATOM 851 C C . LEU A 1 104 ? -5.022 -6.489 -8.586 1.00 93.81 104 LEU A C 1
ATOM 853 O O . LEU A 1 104 ? -5.591 -6.976 -7.603 1.00 93.81 104 LEU A O 1
ATOM 857 N N . LEU A 1 105 ? -5.221 -5.217 -8.946 1.00 94.31 105 LEU A N 1
ATOM 858 C CA . LEU A 1 105 ? -6.155 -4.333 -8.242 1.00 94.31 105 LEU A CA 1
ATOM 859 C C . LEU A 1 105 ? -7.607 -4.824 -8.362 1.00 94.31 105 LEU A C 1
ATOM 861 O O . LEU A 1 105 ? -8.311 -4.860 -7.354 1.00 94.31 105 LEU A O 1
ATOM 865 N N . VAL A 1 106 ? -8.057 -5.274 -9.537 1.00 95.44 106 VAL A N 1
ATOM 866 C CA . VAL A 1 106 ? -9.404 -5.858 -9.709 1.00 95.44 106 VAL A CA 1
ATOM 867 C C . VAL A 1 106 ? -9.564 -7.135 -8.881 1.00 95.44 106 VAL A C 1
ATOM 869 O O . VAL A 1 106 ? -10.562 -7.290 -8.173 1.00 95.44 106 VAL A O 1
ATOM 872 N N . LEU A 1 107 ? -8.562 -8.019 -8.902 1.00 95.19 107 LEU A N 1
ATOM 873 C CA . LEU A 1 107 ? -8.550 -9.256 -8.120 1.00 95.19 107 LEU A CA 1
ATOM 874 C C . LEU A 1 107 ? -8.753 -8.975 -6.627 1.00 95.19 107 LEU A C 1
ATOM 876 O O . LEU A 1 107 ? -9.528 -9.667 -5.969 1.00 95.19 107 LEU A O 1
ATOM 880 N N . SER A 1 108 ? -8.126 -7.925 -6.094 1.00 94.56 108 SER A N 1
ATOM 881 C CA . SER A 1 108 ? -8.306 -7.544 -4.690 1.00 94.56 108 SER A CA 1
ATOM 882 C C . SER A 1 108 ? -9.757 -7.200 -4.324 1.00 94.56 108 SER A C 1
ATOM 884 O O . SER A 1 108 ? -10.190 -7.485 -3.206 1.00 94.56 108 SER A O 1
ATOM 886 N N . LEU A 1 109 ? -10.521 -6.610 -5.256 1.00 94.75 109 LEU A N 1
ATOM 887 C CA . LEU A 1 109 ? -11.916 -6.239 -5.025 1.00 94.75 109 LEU A CA 1
ATOM 888 C C . LEU A 1 109 ? -12.760 -7.493 -4.838 1.00 94.75 109 LEU A C 1
ATOM 890 O O . LEU A 1 109 ? -13.575 -7.557 -3.918 1.00 94.75 109 LEU A O 1
ATOM 894 N N . LEU A 1 110 ? -12.513 -8.496 -5.685 1.00 94.75 110 LEU A N 1
ATOM 895 C CA . LEU A 1 110 ? -13.137 -9.809 -5.589 1.00 94.75 110 LEU A CA 1
ATOM 896 C C . LEU A 1 110 ? -12.732 -10.493 -4.284 1.00 94.75 110 LEU A C 1
ATOM 898 O O . LEU A 1 110 ? -13.604 -10.900 -3.520 1.00 94.75 110 LEU A O 1
ATOM 902 N N . LEU A 1 111 ? -11.431 -10.550 -3.982 1.00 95.69 111 LEU A N 1
ATOM 903 C CA . LEU A 1 111 ? -10.927 -11.158 -2.749 1.00 95.69 111 LEU A CA 1
ATOM 904 C C . LEU A 1 111 ? -11.582 -10.550 -1.507 1.00 95.69 111 LEU A C 1
ATOM 906 O O . LEU A 1 111 ? -12.018 -11.295 -0.637 1.00 95.69 111 LEU A O 1
ATOM 910 N N . LEU A 1 112 ? -11.732 -9.225 -1.429 1.00 93.50 112 LEU A N 1
ATOM 911 C CA . LEU A 1 112 ? -12.400 -8.590 -0.291 1.00 93.50 112 LEU A CA 1
ATOM 912 C C . LEU A 1 112 ? -13.869 -9.017 -0.153 1.00 93.50 112 LEU A C 1
ATOM 914 O O . LEU A 1 112 ? -14.311 -9.266 0.966 1.00 93.50 112 LEU A O 1
ATOM 918 N N . VAL A 1 113 ? -14.612 -9.157 -1.257 1.00 93.38 113 VAL A N 1
ATOM 919 C CA . VAL A 1 113 ? -16.013 -9.627 -1.228 1.00 93.38 113 VAL A CA 1
ATOM 920 C C . VAL A 1 113 ? -16.129 -11.046 -0.664 1.00 93.38 113 VAL A C 1
ATOM 922 O O . VAL A 1 113 ? -17.104 -11.342 0.022 1.00 93.38 113 VAL A O 1
ATOM 925 N N . TRP A 1 114 ? -15.140 -11.905 -0.911 1.00 95.12 114 TRP A N 1
ATOM 926 C CA . TRP A 1 114 ? -15.119 -13.282 -0.407 1.00 95.12 114 TRP A CA 1
ATOM 927 C C . TRP A 1 114 ? -14.568 -13.394 1.020 1.00 95.12 114 TRP A C 1
ATOM 929 O O . TRP A 1 114 ? -15.128 -14.101 1.858 1.00 95.12 114 TRP A O 1
ATOM 939 N N . VAL A 1 115 ? -13.482 -12.680 1.316 1.00 95.62 115 VAL A N 1
ATOM 940 C CA . VAL A 1 115 ? -12.752 -12.786 2.587 1.00 95.62 115 VAL A CA 1
ATOM 941 C C . VAL A 1 115 ? -13.513 -12.113 3.727 1.00 95.62 115 VAL A C 1
ATOM 943 O O . VAL A 1 115 ? -13.554 -12.658 4.826 1.00 95.62 115 VAL A O 1
ATOM 946 N N . GLU A 1 116 ? -14.146 -10.959 3.501 1.00 93.31 116 GLU A N 1
ATOM 947 C CA . GLU A 1 116 ? -14.891 -10.241 4.547 1.00 93.31 116 GLU A CA 1
ATOM 948 C C . GLU A 1 116 ? -15.992 -11.088 5.214 1.00 93.31 116 GLU A C 1
ATOM 950 O O . GLU A 1 116 ? -15.958 -11.227 6.443 1.00 93.31 116 GLU A O 1
ATOM 955 N N . PRO A 1 117 ? -16.947 -11.695 4.478 1.00 93.75 117 PRO A N 1
ATOM 956 C CA . PRO A 1 117 ? -17.984 -12.518 5.095 1.00 93.75 117 PRO A CA 1
ATOM 957 C C . PRO A 1 117 ? -17.416 -13.798 5.713 1.00 93.75 117 PRO A C 1
ATOM 959 O O . PRO A 1 117 ? -17.927 -14.242 6.740 1.00 93.75 117 PRO A O 1
ATOM 962 N N . LEU A 1 118 ? -16.355 -14.377 5.141 1.00 95.19 118 LEU A N 1
ATOM 963 C CA . LEU A 1 118 ? -15.695 -15.555 5.703 1.00 95.19 118 LEU A CA 1
ATOM 964 C C . LEU A 1 118 ? -15.096 -15.244 7.080 1.00 95.19 118 LEU A C 1
ATOM 966 O O . LEU A 1 118 ? -15.419 -15.906 8.063 1.00 95.19 118 LEU A O 1
ATOM 970 N N . ILE A 1 119 ? -14.287 -14.188 7.165 1.00 95.00 119 ILE A N 1
ATOM 971 C CA . ILE A 1 119 ? -13.675 -13.730 8.416 1.00 95.00 119 ILE A CA 1
ATOM 972 C C . ILE A 1 119 ? -14.748 -13.319 9.431 1.00 95.00 119 ILE A C 1
ATOM 974 O O . ILE A 1 119 ? -14.642 -13.663 10.606 1.00 95.00 119 ILE A O 1
ATOM 978 N N . THR A 1 120 ? -15.818 -12.656 8.980 1.00 93.88 120 THR A N 1
ATOM 979 C CA . THR A 1 120 ? -16.960 -12.310 9.841 1.00 93.88 120 THR A CA 1
ATOM 980 C C . THR A 1 120 ? -17.573 -13.553 10.479 1.00 93.88 120 THR A C 1
ATOM 982 O O . THR A 1 120 ? -17.797 -13.573 11.686 1.00 93.88 120 THR A O 1
ATOM 985 N N . ARG A 1 121 ? -17.824 -14.603 9.685 1.00 94.00 121 ARG A N 1
ATOM 986 C CA . ARG A 1 121 ? -18.403 -15.865 10.172 1.00 94.00 121 ARG A CA 1
ATOM 987 C C . ARG A 1 121 ? -17.485 -16.558 11.175 1.00 94.00 121 ARG A C 1
ATOM 989 O O . ARG A 1 121 ? -17.971 -17.024 12.198 1.00 94.00 121 ARG A O 1
ATOM 996 N N . LEU A 1 122 ? -16.177 -16.576 10.911 1.00 94.38 122 LEU A N 1
ATOM 997 C CA . LEU A 1 122 ? -15.187 -17.179 11.809 1.00 94.38 122 LEU A CA 1
ATOM 998 C C . LEU A 1 122 ? -15.084 -16.429 13.150 1.00 94.38 122 LEU A C 1
ATOM 1000 O O . LEU A 1 122 ? -14.957 -17.057 14.198 1.00 94.38 122 LEU A O 1
ATOM 1004 N N . LEU A 1 123 ? -15.181 -15.095 13.135 1.00 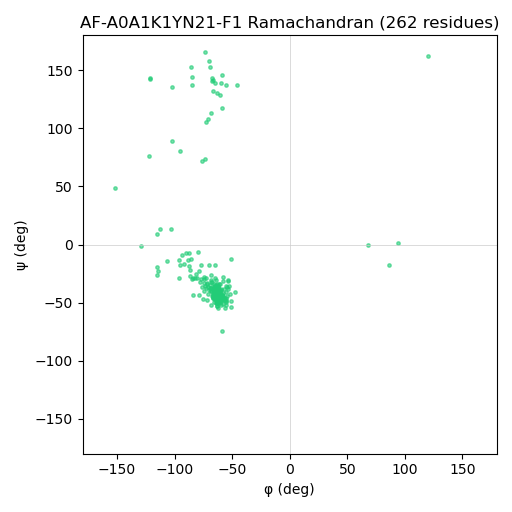92.88 123 LEU A N 1
ATOM 1005 C CA . LEU A 1 123 ? -15.039 -14.257 14.333 1.00 92.88 123 LEU A CA 1
ATOM 1006 C C . LEU A 1 123 ? -16.341 -14.068 15.123 1.00 92.88 123 LEU A C 1
ATOM 1008 O O . LEU A 1 123 ? -16.278 -13.745 16.310 1.00 92.88 123 LEU A O 1
ATOM 1012 N N . ALA A 1 124 ? -17.510 -14.257 14.502 1.00 90.94 124 ALA A N 1
ATOM 1013 C CA . ALA A 1 124 ? -18.810 -13.972 15.116 1.00 90.94 124 ALA A CA 1
ATOM 1014 C C . ALA A 1 124 ? -19.070 -14.746 16.419 1.00 90.94 124 ALA A C 1
ATOM 1016 O O . ALA A 1 124 ? -19.787 -14.245 17.284 1.00 90.94 124 ALA A O 1
ATOM 1017 N N . GLY A 1 125 ? -18.474 -15.933 16.570 1.00 90.12 125 GLY A N 1
ATOM 1018 C CA . GLY A 1 125 ? -18.573 -16.740 17.789 1.00 90.12 125 GLY A CA 1
ATOM 1019 C C . GLY A 1 125 ? -17.510 -16.448 18.854 1.00 90.12 125 GLY A C 1
ATOM 1020 O O . GLY A 1 125 ? -17.658 -16.899 19.982 1.00 90.12 125 GLY A O 1
ATOM 1021 N N . GLN A 1 126 ? -16.441 -15.717 18.521 1.00 91.25 126 GLN A N 1
ATOM 1022 C CA . GLN A 1 126 ? -15.246 -15.592 19.375 1.00 91.25 126 GLN A CA 1
ATOM 1023 C C . GLN A 1 126 ? -15.002 -14.166 19.888 1.00 91.25 126 GLN A C 1
ATOM 1025 O O . GLN A 1 126 ? -14.265 -13.969 20.852 1.00 91.25 126 GLN A O 1
ATOM 1030 N N . VAL A 1 127 ? -15.594 -13.154 19.246 1.00 88.31 127 VAL A N 1
ATOM 1031 C CA . VAL A 1 127 ? -15.299 -11.738 19.507 1.00 88.31 127 VAL A CA 1
ATOM 1032 C C . VAL A 1 127 ? -16.562 -10.992 19.929 1.00 88.31 127 VAL A C 1
ATOM 1034 O O . VAL A 1 127 ? -17.644 -11.213 19.387 1.00 88.31 127 VAL A O 1
ATOM 1037 N N . ARG A 1 128 ? -16.428 -10.052 20.877 1.00 85.06 128 ARG A N 1
ATOM 1038 C CA . ARG A 1 128 ? -17.532 -9.158 21.265 1.00 85.06 128 ARG A C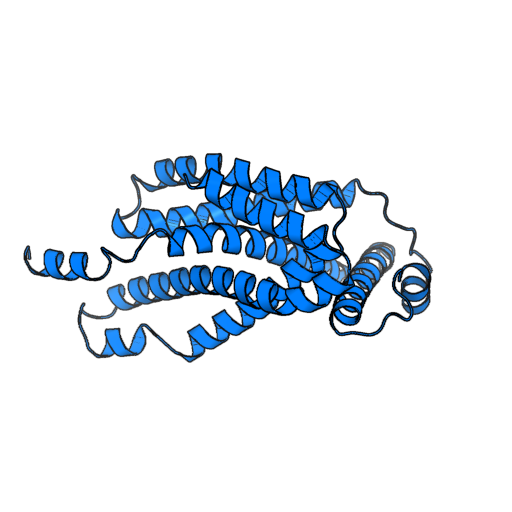A 1
ATOM 1039 C C . ARG A 1 128 ? -18.064 -8.413 20.035 1.00 85.06 128 ARG A C 1
ATOM 1041 O O . ARG A 1 128 ? -17.285 -7.882 19.239 1.00 85.06 128 ARG A O 1
ATOM 1048 N N . ARG A 1 129 ? -19.394 -8.316 19.921 1.00 84.44 129 ARG A N 1
ATOM 1049 C CA . ARG A 1 129 ? -20.098 -7.743 18.754 1.00 84.44 129 ARG A CA 1
ATOM 1050 C C . ARG A 1 129 ? -19.628 -6.333 18.379 1.00 84.44 129 ARG A C 1
ATOM 1052 O O . ARG A 1 129 ? -19.601 -5.999 17.201 1.00 84.44 129 ARG A O 1
ATOM 1059 N N . GLU A 1 130 ? -19.208 -5.542 19.362 1.00 83.75 130 GLU A N 1
ATOM 1060 C CA . GLU A 1 130 ? -18.702 -4.174 19.179 1.00 83.75 130 GLU A CA 1
ATOM 1061 C C . GLU A 1 130 ? -17.400 -4.110 18.365 1.00 83.75 130 GLU A C 1
ATOM 1063 O O . GLU A 1 130 ? -17.210 -3.193 17.567 1.00 83.75 130 GLU A O 1
ATOM 1068 N N . TYR A 1 131 ? -16.509 -5.094 18.525 1.00 83.19 131 TYR A N 1
ATOM 1069 C CA . TYR A 1 131 ? -15.193 -5.105 17.869 1.00 83.19 131 TYR A CA 1
ATOM 1070 C C . TYR A 1 131 ? -15.167 -5.919 16.577 1.00 83.19 131 TYR A C 1
ATOM 1072 O O . TYR A 1 131 ? -14.232 -5.786 15.786 1.00 83.19 131 TYR A O 1
ATOM 1080 N N . LEU A 1 132 ? -16.199 -6.729 16.337 1.00 87.62 132 LEU A N 1
ATOM 1081 C CA . LEU A 1 132 ? -16.340 -7.574 15.156 1.00 87.62 132 LEU A CA 1
ATOM 1082 C C . LEU A 1 132 ? -16.131 -6.817 13.826 1.00 87.62 132 LEU A C 1
ATOM 1084 O O . LEU A 1 132 ? -15.318 -7.291 13.028 1.00 87.62 132 LEU A O 1
ATOM 1088 N N . PRO A 1 133 ? -16.743 -5.641 13.560 1.00 87.44 133 PRO A N 1
ATOM 1089 C CA . PRO A 1 133 ? -16.532 -4.948 12.285 1.00 87.44 133 PRO A CA 1
ATOM 1090 C C . PRO A 1 133 ? -15.107 -4.401 12.124 1.00 87.44 133 PRO A C 1
ATOM 1092 O O . PRO A 1 133 ? -14.605 -4.320 11.004 1.00 87.44 133 PRO A O 1
ATOM 1095 N N . VAL A 1 134 ? -14.435 -4.021 13.215 1.00 87.44 134 VAL A N 1
ATOM 1096 C CA . VAL A 1 134 ? -13.051 -3.515 13.176 1.00 87.44 134 VAL A CA 1
ATOM 1097 C C . VAL A 1 134 ? -12.067 -4.666 12.963 1.00 87.44 134 VAL A C 1
ATOM 1099 O O . VAL A 1 134 ? -11.201 -4.583 12.090 1.00 87.44 134 VAL A O 1
ATOM 1102 N N . LEU A 1 135 ? -12.217 -5.767 13.711 1.00 89.00 135 LEU A N 1
ATOM 1103 C CA . LEU A 1 135 ? -11.369 -6.950 13.548 1.00 89.00 135 LEU A CA 1
ATOM 1104 C C . LEU A 1 135 ? -11.545 -7.581 12.170 1.00 89.00 135 LEU A C 1
ATOM 1106 O O . LEU A 1 135 ? -10.548 -7.921 11.544 1.00 89.00 135 LEU A O 1
ATOM 1110 N N . THR A 1 136 ? -12.781 -7.680 11.676 1.00 92.00 136 THR A N 1
ATOM 1111 C CA . THR A 1 136 ? -13.053 -8.251 10.352 1.00 92.00 136 THR A CA 1
ATOM 1112 C C . THR A 1 136 ? -12.313 -7.481 9.268 1.00 92.00 136 THR A C 1
ATOM 1114 O O . THR A 1 136 ? -11.578 -8.094 8.503 1.00 92.00 136 THR A O 1
ATOM 1117 N N . ARG A 1 137 ? -12.441 -6.146 9.242 1.00 90.00 137 ARG A N 1
ATOM 1118 C CA . ARG A 1 137 ? -11.762 -5.283 8.259 1.00 90.00 137 ARG A CA 1
ATOM 1119 C C . ARG A 1 137 ? -10.242 -5.354 8.369 1.00 90.00 137 ARG A C 1
ATOM 1121 O O . ARG A 1 137 ? -9.542 -5.338 7.362 1.00 90.00 137 ARG A O 1
ATOM 1128 N N . ARG A 1 138 ? -9.715 -5.464 9.590 1.00 89.69 138 ARG A N 1
ATOM 1129 C CA . ARG A 1 138 ? -8.275 -5.610 9.811 1.00 89.69 138 ARG A CA 1
ATOM 1130 C C . ARG A 1 138 ? -7.768 -6.962 9.314 1.00 89.69 138 ARG A C 1
ATOM 1132 O O . ARG A 1 138 ? -6.803 -6.998 8.559 1.00 89.69 138 ARG A O 1
ATOM 1139 N N . CYS A 1 139 ? -8.388 -8.058 9.737 1.00 93.00 139 CYS A N 1
ATOM 1140 C CA . CYS A 1 139 ? -7.986 -9.410 9.357 1.00 93.00 139 CYS A CA 1
ATOM 1141 C C . CYS A 1 139 ? -8.154 -9.639 7.855 1.00 93.00 139 CYS A C 1
ATOM 1143 O O . CYS A 1 139 ? -7.231 -10.153 7.227 1.00 93.00 139 CYS A O 1
ATOM 1145 N N . SER A 1 140 ? -9.269 -9.194 7.265 1.00 93.50 140 SER A N 1
ATOM 1146 C CA . SER A 1 140 ? -9.448 -9.234 5.813 1.00 93.50 140 SER A CA 1
ATOM 1147 C C . SER A 1 140 ? -8.401 -8.380 5.110 1.00 93.50 140 SER A C 1
ATOM 1149 O O . SER A 1 140 ? -7.823 -8.826 4.125 1.00 93.50 140 SER A O 1
ATOM 1151 N N . GLY A 1 141 ? -8.087 -7.201 5.653 1.00 91.88 141 GLY A N 1
ATOM 1152 C CA . GLY A 1 141 ? -7.094 -6.309 5.080 1.00 91.88 141 GLY A CA 1
ATOM 1153 C C . GLY A 1 141 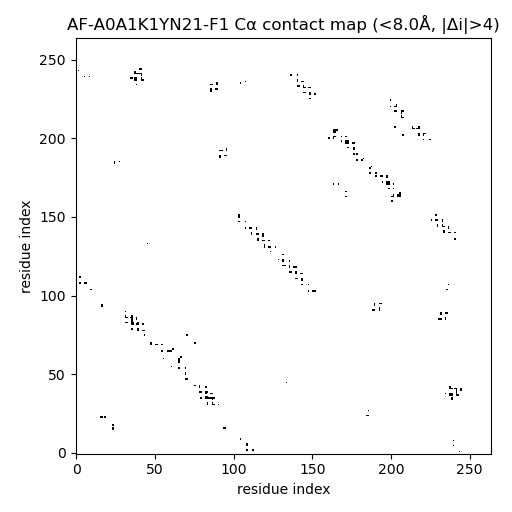? -5.697 -6.931 5.007 1.00 91.88 141 GLY A C 1
ATOM 1154 O O . GLY A 1 141 ? -5.071 -6.925 3.949 1.00 91.88 141 GLY A O 1
ATOM 1155 N N . TRP A 1 142 ? -5.233 -7.529 6.108 1.00 93.81 142 TRP A N 1
ATOM 1156 C CA . TRP A 1 142 ? -3.947 -8.234 6.155 1.00 93.81 142 TRP A CA 1
ATOM 1157 C C . TRP A 1 142 ? -3.930 -9.481 5.273 1.00 93.81 142 TRP A C 1
ATOM 1159 O O . TRP A 1 142 ? -2.954 -9.702 4.561 1.00 93.81 142 TRP A O 1
ATOM 1169 N N . LEU A 1 143 ? -5.004 -10.274 5.289 1.00 95.69 143 LEU A N 1
ATOM 1170 C CA . LEU A 1 143 ? -5.094 -11.496 4.495 1.00 95.69 143 LEU A CA 1
ATOM 1171 C C . LEU A 1 143 ? -5.086 -11.177 2.998 1.00 95.69 143 LEU A C 1
ATOM 1173 O O . LEU A 1 143 ? -4.298 -11.756 2.256 1.00 95.69 143 LEU A O 1
ATOM 1177 N N . VAL A 1 144 ? -5.904 -10.217 2.555 1.00 95.81 144 VAL A N 1
ATOM 1178 C CA . VAL A 1 144 ? -5.940 -9.798 1.148 1.00 95.81 144 VAL A CA 1
ATOM 1179 C C . VAL A 1 144 ? -4.611 -9.175 0.737 1.00 95.81 144 VAL A C 1
ATOM 1181 O O . VAL A 1 144 ? -4.083 -9.556 -0.300 1.00 95.81 144 VAL A O 1
ATOM 1184 N N . ALA A 1 145 ? -4.019 -8.287 1.542 1.00 94.75 145 ALA A N 1
ATOM 1185 C CA . ALA A 1 145 ? -2.708 -7.718 1.224 1.00 94.75 145 ALA A CA 1
ATOM 1186 C C . ALA A 1 145 ? -1.615 -8.798 1.116 1.00 94.75 145 ALA A C 1
ATOM 1188 O O . ALA A 1 145 ? -0.782 -8.729 0.215 1.00 94.75 145 ALA A O 1
ATOM 1189 N N . GLY A 1 146 ? -1.646 -9.816 1.983 1.00 95.12 146 GLY A N 1
ATOM 1190 C CA . GLY A 1 146 ? -0.739 -10.964 1.919 1.00 95.12 146 GLY A CA 1
ATOM 1191 C C . GLY A 1 146 ? -0.931 -11.808 0.656 1.00 95.12 146 GLY A C 1
ATOM 1192 O O . GLY A 1 146 ? 0.047 -12.136 -0.011 1.00 95.12 146 GLY A O 1
ATOM 1193 N N . LEU A 1 147 ? -2.181 -12.102 0.281 1.00 96.12 147 LEU A N 1
ATOM 1194 C CA . LEU A 1 147 ? -2.491 -12.812 -0.966 1.00 96.12 147 LEU A CA 1
ATOM 1195 C C . LEU A 1 147 ? -2.046 -12.019 -2.200 1.00 96.12 147 LEU A C 1
ATOM 1197 O O . LEU A 1 147 ? -1.449 -12.592 -3.108 1.00 96.12 147 LEU A O 1
ATOM 1201 N N . LEU A 1 148 ? -2.296 -10.707 -2.226 1.00 94.81 148 LEU A N 1
ATOM 1202 C CA . LEU A 1 148 ? -1.851 -9.839 -3.317 1.00 94.81 148 LEU A CA 1
ATOM 1203 C C . LEU A 1 148 ? -0.328 -9.803 -3.423 1.00 94.81 148 LEU A C 1
ATOM 1205 O O . LEU A 1 148 ? 0.191 -9.894 -4.529 1.00 94.81 148 LEU A O 1
ATOM 1209 N N . MET A 1 149 ? 0.382 -9.727 -2.294 1.00 94.62 149 MET A N 1
ATOM 1210 C CA . MET A 1 149 ? 1.844 -9.769 -2.277 1.00 94.62 149 MET A CA 1
ATOM 1211 C C . MET A 1 149 ? 2.372 -11.091 -2.851 1.00 94.62 149 MET A C 1
ATOM 1213 O O . MET A 1 149 ? 3.280 -11.074 -3.677 1.00 94.62 149 MET A O 1
ATOM 1217 N N . LEU A 1 150 ? 1.754 -12.224 -2.502 1.00 93.56 150 LEU A N 1
ATOM 1218 C CA . LEU A 1 150 ? 2.123 -13.531 -3.052 1.00 93.56 150 LEU A CA 1
ATOM 1219 C C . LEU A 1 150 ? 1.893 -13.597 -4.569 1.00 93.56 150 LEU A C 1
ATOM 1221 O O . LEU A 1 150 ? 2.777 -14.027 -5.306 1.00 93.56 150 LEU A O 1
ATOM 1225 N N . VAL A 1 151 ? 0.739 -13.129 -5.053 1.00 94.25 151 VAL A N 1
ATOM 1226 C CA . VAL A 1 151 ? 0.456 -13.060 -6.498 1.00 94.25 151 VAL A CA 1
ATOM 1227 C C . 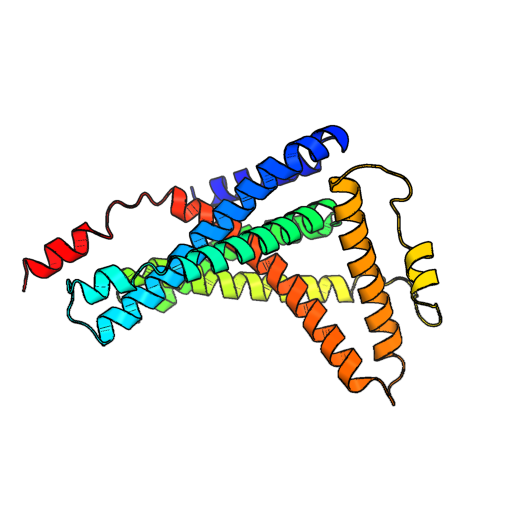VAL A 1 151 ? 1.451 -12.135 -7.202 1.00 94.25 151 VAL A C 1
ATOM 1229 O O . VAL A 1 151 ? 1.979 -12.492 -8.252 1.00 94.25 151 VAL A O 1
ATOM 1232 N N . MET A 1 152 ? 1.756 -10.977 -6.614 1.00 91.06 152 MET A N 1
ATOM 1233 C CA . MET A 1 152 ? 2.716 -10.017 -7.160 1.00 91.06 152 MET A CA 1
ATOM 1234 C C . MET A 1 152 ? 4.118 -10.625 -7.275 1.00 91.06 152 MET A C 1
ATOM 1236 O O . MET A 1 152 ? 4.779 -10.444 -8.297 1.00 91.06 152 MET A O 1
ATOM 1240 N N . LEU A 1 153 ? 4.544 -11.391 -6.268 1.00 89.12 153 LEU A N 1
ATOM 1241 C CA . LEU A 1 153 ? 5.798 -12.135 -6.297 1.00 89.12 153 LEU A CA 1
ATOM 1242 C C . LEU A 1 153 ? 5.812 -13.160 -7.436 1.00 89.12 153 LEU A C 1
ATOM 1244 O O . LEU A 1 153 ? 6.762 -13.183 -8.213 1.00 89.12 153 LEU A O 1
ATOM 1248 N N . LEU A 1 154 ? 4.757 -13.972 -7.571 1.00 90.81 154 LEU A N 1
ATOM 1249 C CA . LEU A 1 154 ? 4.659 -14.973 -8.640 1.00 90.81 154 LEU A CA 1
ATOM 1250 C C . LEU A 1 154 ? 4.729 -14.330 -10.029 1.00 90.81 154 LEU A C 1
ATOM 1252 O O . LEU A 1 154 ? 5.466 -14.811 -10.887 1.00 90.81 154 LEU A O 1
ATOM 1256 N N . VAL A 1 155 ? 4.027 -13.213 -10.237 1.00 89.25 155 VAL A N 1
ATOM 1257 C CA . VAL A 1 155 ? 4.078 -12.470 -11.505 1.00 89.25 155 VAL A CA 1
ATOM 1258 C C . VAL A 1 155 ? 5.483 -11.921 -11.761 1.00 89.25 155 VAL A C 1
ATOM 1260 O O . VAL A 1 155 ? 6.007 -12.061 -12.864 1.00 89.25 155 VAL A O 1
ATOM 1263 N N . ARG A 1 156 ? 6.136 -11.343 -10.745 1.00 83.19 156 ARG A N 1
ATOM 1264 C CA . ARG A 1 156 ? 7.507 -10.812 -10.862 1.00 83.19 156 ARG A CA 1
ATOM 1265 C C . ARG A 1 156 ? 8.546 -11.895 -11.163 1.00 83.19 156 ARG A C 1
ATOM 1267 O O . ARG A 1 156 ? 9.532 -11.584 -11.826 1.00 83.19 156 ARG A O 1
ATOM 1274 N N . LEU A 1 157 ? 8.329 -13.125 -10.695 1.00 82.81 157 LEU A N 1
ATOM 1275 C CA . LEU A 1 157 ? 9.181 -14.280 -10.999 1.00 82.81 157 LEU A CA 1
ATOM 1276 C C . LEU A 1 157 ? 8.985 -14.801 -12.430 1.00 82.81 157 LEU A C 1
ATOM 1278 O O . LEU A 1 157 ? 9.913 -15.371 -12.992 1.00 82.81 157 LEU A O 1
ATOM 1282 N N . GLN A 1 158 ? 7.798 -14.619 -13.013 1.00 86.06 158 GLN A N 1
ATOM 1283 C CA . GLN A 1 158 ? 7.500 -15.045 -14.387 1.00 86.06 158 GLN A CA 1
ATOM 1284 C C . GLN A 1 158 ? 7.873 -13.997 -15.442 1.00 86.06 158 GLN A C 1
ATOM 1286 O O . GLN A 1 158 ? 8.137 -14.344 -16.590 1.00 86.06 158 GLN A O 1
ATOM 1291 N N . MET A 1 159 ? 7.876 -12.716 -15.073 1.00 80.31 159 MET A N 1
ATOM 1292 C CA . MET A 1 159 ? 8.252 -11.622 -15.967 1.00 80.31 159 MET A CA 1
ATOM 1293 C C . MET A 1 159 ? 9.737 -11.707 -16.335 1.00 80.31 159 MET A C 1
ATOM 1295 O O . MET A 1 159 ? 10.593 -11.842 -15.461 1.00 80.31 159 MET A O 1
ATOM 1299 N N . ALA A 1 160 ? 10.040 -11.581 -17.631 1.00 75.94 160 ALA A N 1
ATOM 1300 C CA . ALA A 1 160 ? 11.412 -11.528 -18.119 1.00 75.94 160 ALA A CA 1
ATOM 1301 C C . ALA A 1 160 ? 12.146 -10.338 -17.480 1.00 75.94 160 ALA A C 1
ATOM 1303 O O . ALA A 1 160 ? 11.761 -9.182 -17.658 1.00 75.94 160 ALA A O 1
ATOM 1304 N N . GLN A 1 161 ? 13.187 -10.635 -16.706 1.00 75.94 161 GLN A N 1
ATOM 1305 C CA . GLN A 1 161 ? 14.023 -9.625 -16.067 1.00 75.94 161 GLN A CA 1
ATOM 1306 C C . GLN A 1 161 ? 15.101 -9.175 -17.065 1.00 75.94 161 GLN A C 1
ATOM 1308 O O . GLN A 1 161 ? 15.687 -10.022 -17.745 1.00 75.94 161 GLN A O 1
ATOM 1313 N N . PRO A 1 162 ? 15.389 -7.870 -17.173 1.00 80.00 162 PRO A N 1
ATOM 1314 C CA . PRO A 1 162 ? 16.475 -7.396 -18.020 1.00 80.00 162 PRO A CA 1
ATOM 1315 C C . PRO A 1 162 ? 17.819 -7.891 -17.479 1.00 80.00 162 PRO A C 1
ATOM 1317 O O . PRO A 1 162 ? 18.036 -7.884 -16.270 1.00 80.00 162 PRO A O 1
ATOM 1320 N N . TRP A 1 163 ? 18.724 -8.307 -18.366 1.00 81.38 163 TRP A N 1
ATOM 1321 C CA . TRP A 1 163 ? 20.047 -8.798 -17.977 1.00 81.38 163 TRP A CA 1
ATOM 1322 C C . TRP A 1 163 ? 20.928 -7.627 -17.516 1.00 81.38 163 TRP A C 1
ATOM 1324 O O . TRP A 1 163 ? 21.361 -6.814 -18.329 1.00 81.38 163 TRP A O 1
ATOM 1334 N N . LEU A 1 164 ? 21.142 -7.517 -16.203 1.00 83.88 164 LEU A N 1
ATOM 1335 C CA . LEU A 1 164 ? 21.919 -6.462 -15.534 1.00 83.88 164 LEU A CA 1
ATOM 1336 C C . LEU A 1 164 ? 23.184 -6.996 -14.846 1.00 83.88 164 LEU A C 1
ATOM 1338 O O . LEU A 1 164 ? 23.831 -6.279 -14.079 1.00 83.88 164 LEU A O 1
ATOM 1342 N N . ILE A 1 165 ? 23.507 -8.263 -15.087 1.00 82.25 165 ILE A N 1
ATOM 1343 C CA . ILE A 1 165 ? 24.722 -8.907 -14.591 1.00 82.25 165 ILE A CA 1
ATOM 1344 C C . ILE A 1 165 ? 25.924 -8.263 -15.298 1.00 82.25 165 ILE A C 1
ATOM 1346 O O . ILE A 1 165 ? 25.838 -7.936 -16.481 1.00 82.25 165 ILE A O 1
ATOM 1350 N N . ASP A 1 166 ? 27.008 -8.044 -14.553 1.00 84.19 166 ASP A N 1
ATOM 1351 C CA . ASP A 1 166 ? 28.278 -7.443 -15.003 1.00 84.19 166 ASP A CA 1
ATOM 1352 C C . ASP A 1 166 ? 28.232 -5.950 -15.382 1.00 84.19 166 ASP A C 1
ATOM 1354 O O . ASP A 1 166 ? 29.267 -5.366 -15.704 1.00 84.19 166 ASP A O 1
ATOM 1358 N N . LEU A 1 167 ? 27.071 -5.292 -15.291 1.00 84.75 167 LEU A N 1
ATOM 1359 C CA . LEU A 1 167 ? 26.960 -3.841 -15.468 1.00 84.75 167 LEU A CA 1
ATOM 1360 C C . LEU A 1 167 ? 27.256 -3.094 -14.168 1.00 84.75 167 LEU A C 1
ATOM 1362 O O . LEU A 1 167 ? 26.835 -3.506 -13.080 1.00 84.75 167 LEU A O 1
ATOM 1366 N N . SER A 1 168 ? 27.889 -1.922 -14.271 1.00 88.06 168 SER A N 1
ATOM 1367 C CA . SER A 1 168 ? 27.952 -1.006 -13.129 1.00 88.06 168 SER A CA 1
ATOM 1368 C C . SER A 1 168 ? 26.562 -0.423 -12.824 1.00 88.06 168 SER A C 1
ATOM 1370 O O . SER A 1 168 ? 25.722 -0.267 -13.713 1.00 88.06 168 SER A O 1
ATOM 1372 N N . TRP A 1 169 ? 26.294 -0.051 -11.566 1.00 87.06 169 TRP A N 1
ATOM 1373 C CA . TRP A 1 169 ? 25.011 0.567 -11.180 1.00 87.06 169 TRP A CA 1
ATOM 1374 C C . TRP A 1 169 ? 24.668 1.796 -12.041 1.00 87.06 169 TRP A C 1
ATOM 1376 O O . TRP A 1 169 ? 23.516 2.002 -12.429 1.00 87.06 169 TRP A O 1
ATOM 1386 N N . ARG A 1 170 ? 25.685 2.597 -12.387 1.00 90.25 170 ARG A N 1
ATOM 1387 C CA . ARG A 1 170 ? 25.523 3.779 -13.239 1.00 90.25 170 ARG A CA 1
ATOM 1388 C C . ARG A 1 170 ? 25.123 3.396 -14.664 1.00 90.25 170 ARG A C 1
ATOM 1390 O O . ARG A 1 170 ? 24.243 4.040 -15.226 1.00 90.25 170 ARG A O 1
ATOM 1397 N N . GLU A 1 171 ? 25.747 2.370 -15.238 1.00 89.44 171 GLU A N 1
ATOM 1398 C CA . GLU A 1 171 ? 25.387 1.858 -16.566 1.00 89.44 171 GLU A CA 1
ATOM 1399 C C . GLU A 1 171 ? 23.967 1.293 -16.580 1.00 89.44 171 GLU A C 1
ATOM 1401 O O . GLU A 1 171 ? 23.199 1.628 -17.478 1.00 89.44 171 GLU A O 1
ATOM 1406 N N . ALA A 1 172 ? 23.583 0.522 -15.557 1.00 89.19 172 ALA A N 1
ATOM 1407 C CA . ALA A 1 172 ? 22.232 -0.021 -15.426 1.00 89.19 172 ALA A CA 1
ATOM 1408 C C . ALA A 1 172 ? 21.166 1.088 -15.406 1.00 89.19 172 ALA A C 1
ATOM 1410 O O . ALA A 1 172 ? 20.158 0.999 -16.112 1.00 89.19 172 ALA A O 1
ATOM 1411 N N . LEU A 1 173 ? 21.409 2.164 -14.646 1.00 88.12 173 LEU A N 1
ATOM 1412 C CA . LEU A 1 173 ? 20.528 3.332 -14.627 1.00 88.12 173 LEU A CA 1
ATOM 1413 C C . LEU A 1 173 ? 20.456 4.028 -15.984 1.00 88.12 173 LEU A C 1
ATOM 1415 O O . LEU A 1 173 ? 19.359 4.310 -16.458 1.00 88.12 173 LEU A O 1
ATOM 1419 N N . LEU A 1 174 ? 21.598 4.300 -16.618 1.00 88.44 174 LEU A N 1
ATOM 1420 C CA . LEU A 1 174 ? 21.625 4.977 -17.917 1.00 88.44 174 LEU A CA 1
ATOM 1421 C C . LEU A 1 174 ? 20.942 4.153 -19.017 1.00 88.44 174 LEU A C 1
ATOM 1423 O O . LEU A 1 174 ? 20.301 4.733 -19.889 1.00 88.44 174 LEU A O 1
ATOM 1427 N N . LEU A 1 175 ? 21.042 2.823 -18.950 1.00 86.50 175 LEU A N 1
ATOM 1428 C CA . LEU A 1 175 ? 20.454 1.906 -19.924 1.00 86.50 175 LEU A CA 1
ATOM 1429 C C . LEU A 1 175 ? 18.924 1.811 -19.804 1.00 86.50 175 LEU A C 1
ATOM 1431 O O . LEU A 1 175 ? 18.241 1.679 -20.816 1.00 86.50 175 LEU A O 1
ATOM 1435 N N . GLN A 1 176 ? 18.378 1.850 -18.583 1.00 85.12 176 GLN A N 1
ATOM 1436 C CA . GLN A 1 176 ? 16.959 1.551 -18.342 1.00 85.12 176 GLN A CA 1
ATOM 1437 C C . GLN A 1 176 ? 16.076 2.760 -18.017 1.00 85.12 176 GLN A C 1
ATOM 1439 O O . GLN A 1 176 ? 14.847 2.646 -18.065 1.00 85.12 176 GLN A O 1
ATOM 1444 N N . LEU A 1 177 ? 16.650 3.920 -17.686 1.00 84.94 177 LEU A N 1
ATOM 1445 C CA . LEU A 1 177 ? 15.862 5.106 -17.352 1.00 84.94 177 LEU A CA 1
ATOM 1446 C C . LEU A 1 177 ? 15.179 5.676 -18.610 1.00 84.94 177 LEU A C 1
ATOM 1448 O O . LEU A 1 177 ? 15.824 6.280 -19.465 1.00 84.94 177 LEU A O 1
ATOM 1452 N N . ARG A 1 178 ? 13.854 5.514 -18.705 1.00 76.19 178 ARG A N 1
ATOM 1453 C CA . ARG A 1 178 ? 13.060 5.894 -19.892 1.00 76.19 178 ARG A CA 1
ATOM 1454 C C . ARG A 1 178 ? 12.788 7.396 -20.008 1.00 76.19 178 ARG A C 1
ATOM 1456 O O . ARG A 1 178 ? 12.624 7.907 -21.108 1.00 76.19 178 ARG A O 1
ATOM 1463 N N . MET A 1 179 ? 12.712 8.101 -18.882 1.00 68.69 179 MET A N 1
ATOM 1464 C CA . MET A 1 179 ? 12.310 9.510 -18.824 1.00 68.69 179 MET A CA 1
ATOM 1465 C C . MET A 1 179 ? 13.539 10.408 -18.656 1.00 68.69 179 MET A C 1
ATOM 1467 O O . MET A 1 179 ? 13.908 10.727 -17.527 1.00 68.69 179 MET A O 1
ATOM 1471 N N . GLN A 1 180 ? 14.166 10.853 -19.746 1.00 62.16 180 GLN A N 1
ATOM 1472 C CA . GLN A 1 180 ? 15.249 11.849 -19.702 1.00 62.16 180 GLN A CA 1
ATOM 1473 C C . GLN A 1 180 ? 14.721 13.237 -20.113 1.00 62.16 180 GLN A C 1
ATOM 1475 O O . GLN A 1 180 ? 13.967 13.357 -21.069 1.00 62.16 180 GLN A O 1
ATOM 1480 N N . GLY A 1 181 ? 15.083 14.297 -19.383 1.00 63.00 181 GLY A N 1
ATOM 1481 C CA . GLY A 1 181 ? 14.863 15.692 -19.812 1.00 63.00 181 GLY A CA 1
ATOM 1482 C C . GLY A 1 181 ? 13.511 16.360 -19.500 1.00 63.00 181 GLY A C 1
ATOM 1483 O O . GLY A 1 181 ? 13.456 17.582 -19.475 1.00 63.00 181 GLY A O 1
ATOM 1484 N N . GLU A 1 182 ? 12.439 15.628 -19.179 1.00 75.69 182 GLU A N 1
ATOM 1485 C CA . GLU A 1 182 ? 11.169 16.244 -18.743 1.00 75.69 182 GLU A CA 1
ATOM 1486 C C . GLU A 1 182 ? 11.289 17.039 -17.417 1.00 75.69 182 GLU A C 1
ATOM 1488 O O . GLU A 1 182 ? 11.826 16.499 -16.436 1.00 75.69 182 GLU A O 1
ATOM 1493 N N . PRO A 1 183 ? 10.800 18.295 -17.364 1.00 77.56 183 PRO A N 1
ATOM 1494 C CA . PRO A 1 183 ? 10.753 19.108 -16.151 1.00 77.56 183 PRO A CA 1
ATOM 1495 C C . PRO A 1 183 ? 9.489 18.840 -15.311 1.00 77.56 183 PRO A C 1
ATOM 1497 O O . PRO A 1 183 ? 8.433 18.501 -15.835 1.00 77.56 183 PRO A O 1
ATOM 1500 N N . GLY A 1 184 ? 9.577 19.057 -13.994 1.00 83.88 184 GLY A N 1
ATOM 1501 C CA . GLY A 1 184 ? 8.426 19.044 -13.078 1.00 83.88 184 GLY A CA 1
ATOM 1502 C C . GLY A 1 184 ? 8.495 17.996 -11.960 1.00 83.88 184 GLY A C 1
ATOM 1503 O O . GLY A 1 184 ? 9.254 17.030 -12.018 1.00 83.88 184 GLY A O 1
ATOM 1504 N N . VAL A 1 185 ? 7.677 18.195 -10.918 1.00 87.00 185 VAL A N 1
ATOM 1505 C CA . VAL A 1 185 ? 7.656 17.339 -9.713 1.00 87.00 185 VAL A CA 1
ATOM 1506 C C . VAL A 1 185 ? 7.206 15.915 -10.041 1.00 87.00 185 VAL A C 1
ATOM 1508 O O . VAL A 1 185 ? 7.798 14.959 -9.550 1.00 87.00 185 VAL A O 1
ATOM 1511 N N . LEU A 1 186 ? 6.199 15.758 -10.907 1.00 87.62 186 LEU A N 1
ATOM 1512 C CA . LEU A 1 186 ? 5.706 14.441 -11.317 1.00 87.62 186 LEU A CA 1
ATOM 1513 C C . LEU A 1 186 ? 6.784 13.632 -12.050 1.00 87.62 186 LEU A C 1
ATOM 1515 O O . LEU A 1 186 ? 7.034 12.482 -11.694 1.00 87.62 186 LEU A O 1
ATOM 1519 N N . ALA A 1 187 ? 7.464 14.252 -13.018 1.00 87.31 187 ALA A N 1
ATOM 1520 C CA . ALA A 1 187 ? 8.563 13.624 -13.744 1.00 87.31 187 ALA A CA 1
ATOM 1521 C C . ALA A 1 187 ? 9.703 13.215 -12.795 1.00 87.31 187 ALA A C 1
ATOM 1523 O O . ALA A 1 187 ? 10.256 12.123 -12.923 1.00 87.31 187 ALA A O 1
ATOM 1524 N N . LEU A 1 188 ? 10.018 14.047 -11.795 1.00 88.69 188 LEU A N 1
ATOM 1525 C CA . LEU A 1 188 ? 11.004 13.723 -10.764 1.00 88.69 188 LEU A CA 1
ATOM 1526 C C . LEU A 1 188 ? 10.581 12.518 -9.907 1.00 88.69 188 LEU A C 1
ATOM 1528 O O . LEU A 1 188 ? 11.394 11.623 -9.687 1.00 88.69 188 LEU A O 1
ATOM 1532 N N . LEU A 1 189 ? 9.321 12.451 -9.466 1.00 89.88 189 LEU A N 1
ATOM 1533 C CA . LEU A 1 189 ? 8.805 11.317 -8.689 1.00 89.88 189 LEU A CA 1
ATOM 1534 C C . LEU A 1 189 ? 8.828 10.009 -9.490 1.00 89.88 189 LEU A C 1
ATOM 1536 O O . LEU A 1 189 ? 9.258 8.978 -8.973 1.00 89.88 189 LEU A O 1
ATOM 1540 N N . ILE A 1 190 ? 8.424 10.058 -10.762 1.00 89.25 190 ILE A N 1
ATOM 1541 C CA . ILE A 1 190 ? 8.468 8.904 -11.669 1.00 89.25 190 ILE A CA 1
ATOM 1542 C C . ILE A 1 190 ? 9.912 8.425 -11.853 1.00 89.25 190 ILE A C 1
ATOM 1544 O O . ILE A 1 190 ? 10.178 7.232 -11.728 1.00 89.25 190 ILE A O 1
ATOM 1548 N N . ARG A 1 191 ? 10.861 9.343 -12.080 1.00 89.06 191 ARG A N 1
ATOM 1549 C CA . ARG A 1 191 ? 12.290 9.006 -12.192 1.00 89.06 191 ARG A CA 1
ATOM 1550 C C . ARG A 1 191 ? 12.841 8.371 -10.928 1.00 89.06 191 ARG A C 1
ATOM 1552 O O . ARG A 1 191 ? 13.585 7.407 -11.039 1.00 89.06 191 ARG A O 1
ATOM 1559 N N . LEU A 1 192 ? 12.491 8.900 -9.755 1.00 89.44 192 LEU A N 1
ATOM 1560 C CA . LEU A 1 192 ? 12.913 8.330 -8.474 1.00 89.44 192 LEU A CA 1
ATOM 1561 C C . LEU A 1 192 ? 12.365 6.913 -8.281 1.00 89.44 192 LEU A C 1
ATOM 1563 O O . LEU A 1 192 ? 13.079 6.041 -7.800 1.00 89.44 192 LEU A O 1
ATOM 1567 N N . SER A 1 193 ? 11.118 6.664 -8.684 1.00 88.50 193 SER A N 1
ATOM 1568 C CA . SER A 1 193 ? 10.547 5.315 -8.636 1.00 88.50 193 SER A CA 1
ATOM 1569 C C . SER A 1 193 ? 11.240 4.371 -9.611 1.00 88.50 193 SER A C 1
ATOM 1571 O O . SER A 1 193 ? 11.599 3.263 -9.229 1.00 88.50 193 SER A O 1
ATOM 1573 N N . GLN A 1 194 ? 11.472 4.811 -10.850 1.00 88.62 194 GLN A N 1
ATOM 1574 C CA . GLN A 1 194 ? 12.173 4.014 -11.857 1.00 88.62 194 GLN A CA 1
ATOM 1575 C C . GLN A 1 194 ? 13.612 3.719 -11.437 1.00 88.62 194 GLN A C 1
ATOM 1577 O O . GLN A 1 194 ? 14.062 2.587 -11.559 1.00 88.62 194 GLN A O 1
ATOM 1582 N N . SER A 1 195 ? 14.339 4.707 -10.910 1.00 89.75 195 SER A N 1
ATOM 1583 C CA . SER A 1 195 ? 15.713 4.504 -10.452 1.00 89.75 195 SER A CA 1
ATOM 1584 C C . SER A 1 195 ? 15.778 3.562 -9.256 1.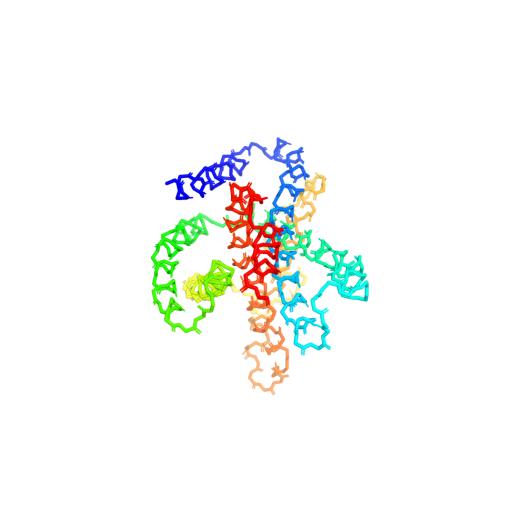00 89.75 195 SER A C 1
ATOM 1586 O O . SER A 1 195 ? 16.697 2.746 -9.191 1.00 89.75 195 SER A O 1
ATOM 1588 N N . LEU A 1 196 ? 14.797 3.617 -8.350 1.00 88.69 196 LEU A N 1
ATOM 1589 C CA . LEU A 1 196 ? 14.666 2.661 -7.254 1.00 88.69 196 LEU A CA 1
ATOM 1590 C C . LEU A 1 196 ? 14.408 1.249 -7.793 1.00 88.69 196 LEU A C 1
ATOM 1592 O O . LEU A 1 196 ? 15.122 0.330 -7.400 1.00 88.69 196 LEU A O 1
ATOM 1596 N N . ASP A 1 197 ? 13.478 1.082 -8.737 1.00 86.44 197 ASP A N 1
ATOM 1597 C CA . ASP A 1 197 ? 13.176 -0.210 -9.368 1.00 86.44 197 ASP A CA 1
ATOM 1598 C C . ASP A 1 197 ? 14.373 -0.777 -10.166 1.00 86.44 197 ASP A C 1
ATOM 1600 O O . ASP A 1 197 ? 14.624 -1.981 -10.136 1.00 86.44 197 ASP A O 1
ATOM 1604 N N . ILE A 1 198 ? 15.162 0.064 -10.842 1.00 88.50 198 ILE A N 1
ATOM 1605 C CA . ILE A 1 198 ? 16.375 -0.365 -11.565 1.00 88.50 198 ILE A CA 1
ATOM 1606 C C . ILE A 1 198 ? 17.484 -0.740 -10.581 1.00 88.50 198 ILE A C 1
ATOM 1608 O O . ILE A 1 198 ? 18.087 -1.807 -10.697 1.00 88.50 198 ILE A O 1
ATOM 1612 N N . THR A 1 199 ? 17.732 0.115 -9.581 1.00 88.25 199 THR A N 1
ATOM 1613 C CA . THR A 1 199 ? 18.696 -0.162 -8.500 1.00 88.25 199 THR A CA 1
ATOM 1614 C C . THR A 1 199 ? 18.351 -1.481 -7.829 1.00 88.25 199 THR A C 1
ATOM 1616 O O . THR A 1 199 ? 19.234 -2.265 -7.490 1.00 88.25 199 THR A O 1
ATOM 1619 N N . TRP A 1 200 ? 17.054 -1.751 -7.699 1.00 83.44 200 TRP A N 1
ATOM 1620 C CA . TRP A 1 200 ? 16.544 -2.981 -7.151 1.00 83.44 200 TRP A CA 1
ATOM 1621 C C . TRP A 1 200 ? 16.912 -4.223 -7.952 1.00 83.44 200 TRP A C 1
ATOM 1623 O O . TRP A 1 200 ? 17.461 -5.186 -7.414 1.00 83.44 200 TRP A O 1
ATOM 1633 N N . GLN A 1 201 ? 16.591 -4.204 -9.243 1.00 84.88 201 GLN A N 1
ATOM 1634 C CA . GLN A 1 201 ? 16.869 -5.314 -10.148 1.00 84.88 201 GLN A CA 1
ATOM 1635 C C . GLN A 1 201 ? 18.372 -5.566 -10.250 1.00 84.88 201 GLN A C 1
ATOM 1637 O O . GLN A 1 201 ? 18.808 -6.715 -10.190 1.00 84.88 201 GLN A O 1
ATOM 1642 N N . TRP A 1 202 ? 19.160 -4.489 -10.319 1.00 87.50 202 TRP A N 1
ATOM 1643 C CA . TRP A 1 202 ? 20.614 -4.559 -10.305 1.00 87.50 202 TRP A CA 1
ATOM 1644 C C . TRP A 1 202 ? 21.135 -5.209 -9.020 1.00 87.50 202 TRP A C 1
ATOM 1646 O O . TRP A 1 202 ? 21.949 -6.131 -9.098 1.00 87.50 202 TRP A O 1
ATOM 1656 N N . LEU A 1 203 ? 20.632 -4.787 -7.851 1.00 85.44 203 LEU A N 1
ATOM 1657 C CA . LEU A 1 203 ? 21.037 -5.341 -6.560 1.00 85.44 203 LEU A CA 1
ATOM 1658 C C . LEU A 1 203 ? 20.676 -6.824 -6.462 1.00 85.44 203 LEU A C 1
ATOM 1660 O O . LEU A 1 203 ? 21.518 -7.616 -6.062 1.00 85.44 203 LEU A O 1
ATOM 1664 N N . LEU A 1 204 ? 19.463 -7.226 -6.854 1.00 82.12 204 LEU A N 1
ATOM 1665 C CA . LEU A 1 204 ? 19.069 -8.636 -6.840 1.00 82.12 204 LEU A CA 1
ATOM 1666 C C . LEU A 1 204 ? 19.982 -9.490 -7.725 1.00 82.12 204 LEU A C 1
ATOM 1668 O O . LEU A 1 204 ? 20.439 -10.535 -7.277 1.00 82.12 204 LEU A O 1
ATOM 1672 N N . GLN A 1 205 ? 20.271 -9.062 -8.954 1.00 83.94 205 GLN A N 1
ATOM 1673 C CA . GLN A 1 205 ? 21.067 -9.866 -9.886 1.00 83.94 205 GLN A CA 1
ATOM 1674 C C . GLN A 1 205 ? 22.541 -9.947 -9.474 1.00 83.94 205 GLN A C 1
ATOM 1676 O O . GLN A 1 205 ? 23.122 -11.031 -9.482 1.00 83.94 205 GLN A O 1
ATOM 1681 N N . ASN A 1 206 ? 23.128 -8.829 -9.039 1.00 79.75 206 ASN A N 1
ATOM 1682 C CA . ASN A 1 206 ? 24.550 -8.767 -8.699 1.00 79.75 206 ASN A CA 1
ATOM 1683 C C . ASN A 1 206 ? 24.842 -9.225 -7.261 1.00 79.75 206 ASN A C 1
ATOM 1685 O O . ASN A 1 206 ? 25.894 -9.807 -7.012 1.00 79.75 206 ASN A O 1
ATOM 1689 N N . ALA A 1 207 ? 23.908 -9.046 -6.319 1.00 73.69 207 ALA A N 1
ATOM 1690 C CA . ALA A 1 207 ? 24.053 -9.581 -4.966 1.00 73.69 207 ALA A CA 1
ATOM 1691 C C . ALA A 1 207 ? 23.651 -11.060 -4.875 1.00 73.69 207 ALA A C 1
ATOM 1693 O O . ALA A 1 207 ? 24.198 -11.765 -4.047 1.00 73.69 207 ALA A O 1
ATOM 1694 N N . LEU A 1 208 ? 22.734 -11.599 -5.684 1.00 64.94 208 LEU A N 1
ATOM 1695 C CA . LEU A 1 208 ? 22.409 -13.039 -5.606 1.00 64.94 208 LEU A CA 1
ATOM 1696 C C . LEU A 1 208 ? 23.319 -13.914 -6.482 1.00 64.94 208 LEU A C 1
ATOM 1698 O O . LEU A 1 208 ? 23.401 -15.118 -6.241 1.00 64.94 208 LEU A O 1
ATOM 1702 N N . GLY A 1 209 ? 24.004 -13.329 -7.471 1.00 60.97 209 GLY A N 1
ATOM 1703 C CA . GLY A 1 209 ? 24.886 -14.048 -8.395 1.00 60.97 209 GLY A CA 1
ATOM 1704 C C . GLY A 1 209 ? 26.197 -14.548 -7.771 1.00 60.97 209 GLY A C 1
ATOM 1705 O O . GLY A 1 209 ? 26.661 -15.635 -8.113 1.00 60.97 209 GLY A O 1
ATOM 1706 N N . SER A 1 210 ? 26.777 -13.819 -6.811 1.00 59.81 210 SER A N 1
ATOM 1707 C CA . SER A 1 210 ? 28.037 -14.188 -6.146 1.00 59.81 210 SER A CA 1
ATOM 1708 C C . SER A 1 210 ? 27.788 -14.943 -4.833 1.00 59.81 210 SER A C 1
ATOM 1710 O O . SER A 1 210 ? 27.874 -14.402 -3.735 1.00 59.81 210 SER A O 1
ATOM 1712 N N . ARG A 1 211 ? 27.497 -16.246 -4.944 1.00 52.00 211 ARG A N 1
ATOM 1713 C CA . ARG A 1 211 ? 27.139 -17.168 -3.839 1.00 52.00 211 ARG A CA 1
ATOM 1714 C C . ARG A 1 211 ? 28.092 -17.185 -2.622 1.00 52.00 211 ARG A C 1
ATOM 1716 O O . ARG A 1 211 ? 27.732 -17.781 -1.612 1.00 52.00 211 ARG A O 1
ATOM 1723 N N . ALA A 1 212 ? 29.283 -16.592 -2.725 1.00 57.34 212 ALA A N 1
ATOM 1724 C CA . ALA A 1 212 ? 30.327 -16.624 -1.703 1.00 57.34 212 ALA A CA 1
ATOM 1725 C C . ALA A 1 212 ? 30.354 -15.401 -0.756 1.00 57.34 212 ALA A C 1
ATOM 1727 O O . ALA A 1 212 ? 30.708 -15.590 0.402 1.00 57.34 212 ALA A O 1
ATOM 1728 N N . ASP A 1 213 ? 29.927 -14.197 -1.175 1.00 59.69 213 ASP A N 1
ATOM 1729 C CA . ASP A 1 213 ? 30.234 -12.950 -0.426 1.00 59.69 213 ASP A CA 1
ATOM 1730 C C . ASP A 1 213 ? 29.030 -12.042 -0.104 1.00 59.69 213 ASP A C 1
ATOM 1732 O O . ASP A 1 213 ? 29.161 -11.010 0.555 1.00 59.69 213 ASP A O 1
ATOM 1736 N N . SER A 1 214 ? 27.820 -12.397 -0.529 1.00 63.72 214 SER A N 1
ATOM 1737 C CA . SER A 1 214 ? 26.712 -11.437 -0.625 1.00 63.72 214 SER A CA 1
ATOM 1738 C C . SER A 1 214 ? 25.545 -11.645 0.349 1.00 63.72 214 SER A C 1
ATOM 1740 O O . SER A 1 214 ? 24.486 -11.031 0.187 1.00 63.72 214 SER A O 1
ATOM 1742 N N . GLY A 1 215 ? 25.713 -12.477 1.382 1.00 72.75 215 GLY A N 1
ATOM 1743 C CA . GLY A 1 215 ? 24.612 -12.942 2.240 1.00 72.75 215 GLY A CA 1
ATOM 1744 C C . GLY A 1 215 ? 23.721 -11.826 2.809 1.00 72.75 215 GLY A C 1
ATOM 1745 O O . GLY A 1 215 ? 22.507 -11.833 2.606 1.00 72.75 215 GLY A O 1
ATOM 1746 N N . TRP A 1 216 ? 24.299 -10.823 3.478 1.00 79.56 216 TRP A N 1
ATOM 1747 C CA . TRP A 1 216 ? 23.516 -9.737 4.092 1.00 79.56 216 TRP A CA 1
ATOM 1748 C C . TRP A 1 216 ? 22.899 -8.774 3.077 1.00 79.56 216 TRP A C 1
ATOM 1750 O O . TRP A 1 216 ? 21.769 -8.321 3.270 1.00 79.56 216 TRP A O 1
ATOM 1760 N N . LEU A 1 217 ? 23.606 -8.488 1.983 1.00 76.75 217 LEU A N 1
ATOM 1761 C CA . LEU A 1 217 ? 23.096 -7.633 0.909 1.00 76.75 217 LEU A CA 1
ATOM 1762 C C . LEU A 1 217 ? 21.907 -8.290 0.207 1.00 76.75 217 LEU A C 1
ATOM 1764 O O . LEU A 1 217 ? 20.917 -7.617 -0.061 1.00 76.75 217 LEU A O 1
ATOM 1768 N N . ALA A 1 218 ? 21.955 -9.605 -0.002 1.00 76.81 218 ALA A N 1
ATOM 1769 C CA . ALA A 1 218 ? 20.839 -10.382 -0.523 1.00 76.81 218 ALA A CA 1
ATOM 1770 C C . ALA A 1 218 ? 19.619 -10.364 0.413 1.00 76.81 218 ALA A C 1
ATOM 1772 O O . ALA A 1 218 ? 18.490 -10.223 -0.054 1.00 76.81 218 ALA A O 1
ATOM 1773 N N . VAL A 1 219 ? 19.815 -10.473 1.732 1.00 81.75 219 VAL A N 1
ATOM 1774 C CA . VAL A 1 219 ? 18.709 -10.405 2.706 1.00 81.75 219 VAL A CA 1
ATOM 1775 C C . VAL A 1 219 ? 18.089 -9.009 2.744 1.00 81.75 219 VAL A C 1
ATOM 1777 O O . VAL A 1 219 ? 16.862 -8.889 2.723 1.00 81.75 219 VAL A O 1
ATOM 1780 N N . LEU A 1 220 ? 18.910 -7.955 2.767 1.00 82.31 220 LEU A N 1
ATOM 1781 C CA . LEU A 1 220 ? 18.439 -6.568 2.678 1.00 82.31 220 LEU A CA 1
ATOM 1782 C C . LEU A 1 220 ? 17.731 -6.306 1.351 1.00 82.31 220 LEU A C 1
ATOM 1784 O O . LEU A 1 220 ? 16.725 -5.588 1.331 1.00 82.31 220 LEU A O 1
ATOM 1788 N N . ALA A 1 221 ? 18.213 -6.942 0.278 1.00 81.19 221 ALA A N 1
ATOM 1789 C CA . ALA A 1 221 ? 17.521 -6.971 -0.985 1.00 81.19 221 ALA A CA 1
ATOM 1790 C C . ALA A 1 221 ? 16.124 -7.616 -0.770 1.00 81.19 221 ALA A C 1
ATOM 1792 O O . ALA A 1 221 ? 15.101 -6.959 -0.623 1.00 81.19 221 ALA A O 1
ATOM 1793 N N . TRP A 1 222 ? 16.009 -8.920 -0.592 1.00 82.94 222 TRP A N 1
ATOM 1794 C CA . TRP A 1 222 ? 14.685 -9.549 -0.461 1.00 82.94 222 TRP A CA 1
ATOM 1795 C C . TRP A 1 222 ? 13.722 -8.856 0.527 1.00 82.94 222 TRP A C 1
ATOM 1797 O O . TRP A 1 222 ? 12.571 -8.591 0.173 1.00 82.94 222 TRP A O 1
ATOM 1807 N N . SER A 1 223 ? 14.218 -8.413 1.685 1.00 86.94 223 SER A N 1
ATOM 1808 C CA . SER A 1 223 ? 13.442 -7.649 2.671 1.00 86.94 223 SER A CA 1
ATOM 1809 C C . SER A 1 223 ? 12.866 -6.336 2.135 1.00 86.94 223 SER A C 1
ATOM 1811 O O . SER A 1 223 ? 11.699 -6.043 2.394 1.00 86.94 223 SER A O 1
ATOM 1813 N N . THR A 1 224 ? 13.636 -5.542 1.386 1.00 84.38 224 THR A N 1
ATOM 1814 C CA . THR A 1 224 ? 13.142 -4.252 0.872 1.00 84.38 224 THR A CA 1
ATOM 1815 C C . THR A 1 224 ? 12.153 -4.453 -0.278 1.00 84.38 224 THR A C 1
ATOM 1817 O O . THR A 1 224 ? 11.149 -3.744 -0.317 1.00 84.38 224 THR A O 1
ATOM 1820 N N . LEU A 1 225 ? 12.343 -5.463 -1.144 1.00 84.19 225 LEU A N 1
ATOM 1821 C CA . LEU A 1 225 ? 11.342 -5.824 -2.165 1.00 84.19 225 LEU A CA 1
ATOM 1822 C C . LEU A 1 225 ? 10.022 -6.214 -1.524 1.00 84.19 225 LEU A C 1
ATOM 1824 O O . LEU A 1 225 ? 8.977 -5.668 -1.881 1.00 84.19 225 LEU A O 1
ATOM 1828 N N . PHE A 1 226 ? 10.069 -7.140 -0.566 1.00 87.62 226 PHE A N 1
ATOM 1829 C CA . PHE A 1 226 ? 8.863 -7.592 0.113 1.00 87.62 226 PHE A CA 1
ATOM 1830 C C . PHE A 1 226 ? 8.223 -6.454 0.899 1.00 87.62 226 PHE A C 1
ATOM 1832 O O . PHE A 1 226 ? 7.006 -6.300 0.855 1.00 87.62 226 PHE A O 1
ATOM 1839 N N . GLY A 1 227 ? 9.030 -5.617 1.554 1.00 90.50 227 GLY A N 1
ATOM 1840 C CA . GLY A 1 227 ? 8.569 -4.437 2.274 1.00 90.50 227 GLY A CA 1
ATOM 1841 C C . GLY A 1 227 ? 7.841 -3.443 1.371 1.00 90.50 227 GLY A C 1
ATOM 1842 O O . GLY A 1 227 ? 6.742 -3.009 1.714 1.00 90.50 227 GLY A O 1
ATOM 1843 N N . LEU A 1 228 ? 8.402 -3.125 0.201 1.00 89.12 228 LEU A N 1
ATOM 1844 C CA . LEU A 1 228 ? 7.810 -2.188 -0.755 1.00 89.12 228 LEU A CA 1
ATOM 1845 C C . LEU A 1 228 ? 6.508 -2.734 -1.357 1.00 89.12 228 LEU A C 1
ATOM 1847 O O . LEU A 1 228 ? 5.496 -2.033 -1.383 1.00 89.12 228 LEU A O 1
ATOM 1851 N N . GLN A 1 229 ? 6.508 -4.001 -1.784 1.00 90.94 229 GLN A N 1
ATOM 1852 C CA . GLN A 1 229 ? 5.321 -4.659 -2.340 1.00 90.94 229 GLN A CA 1
ATOM 1853 C C . GLN A 1 229 ? 4.213 -4.805 -1.293 1.00 90.94 229 GLN A C 1
ATOM 1855 O O . GLN A 1 229 ? 3.048 -4.518 -1.576 1.00 90.94 229 GLN A O 1
ATOM 1860 N N . ALA A 1 230 ? 4.569 -5.189 -0.065 1.00 92.50 230 ALA A N 1
ATOM 1861 C CA . ALA A 1 230 ? 3.626 -5.267 1.043 1.00 92.50 230 ALA A CA 1
ATOM 1862 C C . ALA A 1 230 ? 3.064 -3.885 1.391 1.00 92.50 230 ALA A C 1
ATOM 1864 O O . ALA A 1 230 ? 1.855 -3.757 1.572 1.00 92.50 230 ALA A O 1
ATOM 1865 N N . ALA A 1 231 ? 3.905 -2.846 1.440 1.00 93.44 231 ALA A N 1
ATOM 1866 C CA . ALA A 1 231 ? 3.471 -1.473 1.684 1.00 93.44 231 ALA A CA 1
ATOM 1867 C C . ALA A 1 231 ? 2.466 -1.004 0.626 1.00 93.44 231 ALA A C 1
ATOM 1869 O O . ALA A 1 231 ? 1.434 -0.436 0.977 1.00 93.44 231 ALA A O 1
ATOM 1870 N N . LEU A 1 232 ? 2.720 -1.303 -0.648 1.00 93.06 232 LEU A N 1
ATOM 1871 C CA . LEU A 1 232 ? 1.823 -0.968 -1.748 1.00 93.06 232 LEU A CA 1
ATOM 1872 C C . LEU A 1 232 ? 0.493 -1.743 -1.680 1.00 93.06 232 LEU A C 1
ATOM 1874 O O . LEU A 1 232 ? -0.575 -1.133 -1.773 1.00 93.06 232 LEU A O 1
ATOM 1878 N N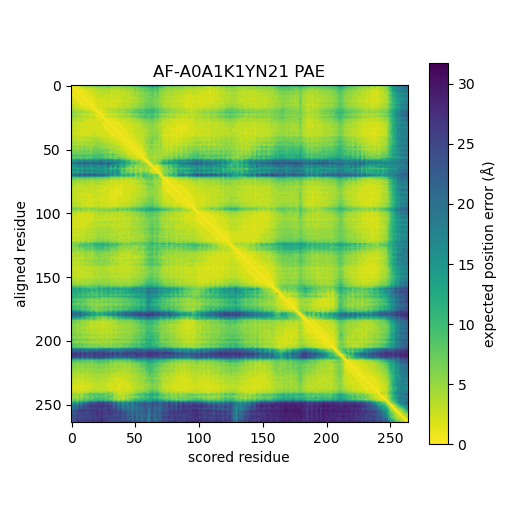 . CYS A 1 233 ? 0.532 -3.057 -1.436 1.00 94.94 233 CYS A N 1
ATOM 1879 C CA . CYS A 1 233 ? -0.680 -3.866 -1.265 1.00 94.94 233 CYS A CA 1
ATOM 1880 C C . CYS A 1 233 ? -1.505 -3.384 -0.062 1.00 94.94 233 CYS A C 1
ATOM 1882 O O . CYS A 1 233 ? -2.729 -3.271 -0.140 1.00 94.94 233 CYS A O 1
ATOM 1884 N N . LEU A 1 234 ? -0.837 -3.049 1.045 1.00 94.19 234 LEU A N 1
ATOM 1885 C CA . LEU A 1 234 ? -1.475 -2.491 2.234 1.00 94.19 234 LEU A CA 1
ATOM 1886 C C . LEU A 1 234 ? -2.074 -1.111 1.970 1.00 94.19 234 LEU A C 1
ATOM 1888 O O . LEU A 1 234 ? -3.193 -0.870 2.410 1.00 94.19 234 LEU A O 1
ATOM 1892 N N . ALA A 1 235 ? -1.374 -0.222 1.261 1.00 95.31 235 ALA A N 1
ATOM 1893 C CA . ALA A 1 235 ? -1.873 1.110 0.921 1.00 95.31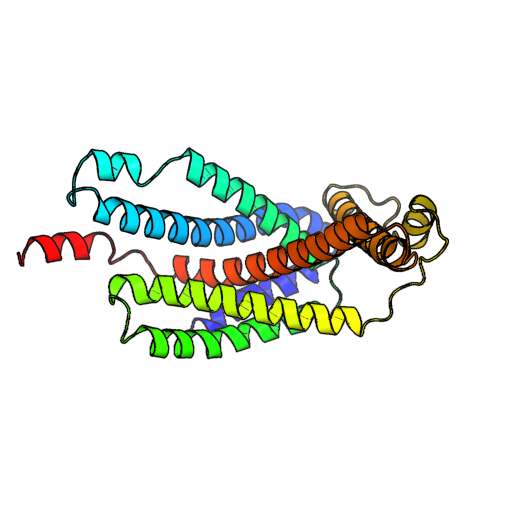 235 ALA A CA 1
ATOM 1894 C C . ALA A 1 235 ? -3.172 1.021 0.112 1.00 95.31 235 ALA A C 1
ATOM 1896 O O . ALA A 1 235 ? -4.158 1.677 0.449 1.00 95.31 235 ALA A O 1
ATOM 1897 N N . TRP A 1 236 ? -3.201 0.144 -0.893 1.00 95.44 236 TRP A N 1
ATOM 1898 C CA . TRP A 1 236 ? -4.388 -0.100 -1.704 1.00 95.44 236 TRP A CA 1
ATOM 1899 C C . TRP A 1 236 ? -5.568 -0.628 -0.877 1.00 95.44 236 TRP A C 1
ATOM 1901 O O . TRP A 1 236 ? -6.670 -0.080 -0.913 1.00 95.44 236 TRP A O 1
ATOM 1911 N N . VAL A 1 237 ? -5.337 -1.659 -0.063 1.00 95.06 237 VAL A N 1
ATOM 1912 C CA . VAL A 1 237 ? -6.387 -2.254 0.775 1.00 95.06 237 VAL A CA 1
ATOM 1913 C C . VAL A 1 237 ? -6.875 -1.275 1.858 1.00 95.06 237 VAL A C 1
ATOM 1915 O O . VAL A 1 237 ? -8.073 -1.218 2.153 1.00 95.06 237 VAL A O 1
ATOM 1918 N N . GLN A 1 238 ? -5.982 -0.453 2.418 1.00 94.06 238 GLN A N 1
ATOM 1919 C CA . GLN A 1 238 ? -6.327 0.623 3.358 1.00 94.06 238 GLN A CA 1
ATOM 1920 C C . GLN A 1 238 ? -7.166 1.711 2.685 1.00 94.06 238 GLN A C 1
ATOM 1922 O O . GLN A 1 238 ? -8.164 2.155 3.243 1.00 94.06 238 GLN A O 1
ATOM 1927 N N . LEU A 1 239 ? -6.842 2.092 1.453 1.00 94.12 239 LEU A N 1
ATOM 1928 C CA . LEU A 1 239 ? -7.652 3.033 0.688 1.00 94.12 239 LEU A CA 1
ATOM 1929 C C . LEU A 1 239 ? -9.080 2.504 0.462 1.00 94.12 239 LEU A C 1
ATOM 1931 O O . LEU A 1 239 ? -10.052 3.221 0.714 1.00 94.12 239 LEU A O 1
ATOM 1935 N N . LEU A 1 240 ? -9.225 1.231 0.077 1.00 92.62 240 LEU A N 1
ATOM 1936 C CA . LEU A 1 240 ? -10.540 0.614 -0.142 1.00 92.62 240 LEU A CA 1
ATOM 1937 C C . LEU A 1 240 ? -11.371 0.486 1.140 1.00 92.62 240 LEU A C 1
ATOM 1939 O O . LEU A 1 240 ? -12.599 0.580 1.095 1.00 92.62 240 LEU A O 1
ATOM 1943 N N . THR A 1 241 ? -10.723 0.244 2.278 1.00 89.38 241 THR A N 1
ATOM 1944 C CA . THR A 1 241 ? -11.400 0.129 3.580 1.00 89.38 241 THR A CA 1
ATOM 1945 C C . THR A 1 241 ? -11.713 1.496 4.197 1.00 89.38 241 THR A C 1
ATOM 1947 O O . THR A 1 241 ? -12.736 1.636 4.869 1.00 89.38 241 THR A O 1
ATOM 1950 N N . GLY A 1 242 ? -10.922 2.534 3.903 1.00 86.12 242 GLY A N 1
ATOM 1951 C CA . GLY A 1 242 ? -11.134 3.901 4.400 1.00 86.12 242 GLY A CA 1
ATOM 1952 C C . GLY A 1 242 ? -12.427 4.521 3.915 1.00 86.12 242 GLY A C 1
ATOM 1953 O O . GLY A 1 242 ? -13.131 5.185 4.677 1.00 86.12 242 GLY A O 1
ATOM 1954 N N . LEU A 1 243 ? -12.808 4.220 2.677 1.00 82.19 243 LEU A N 1
ATOM 1955 C CA . LEU A 1 243 ? -14.040 4.755 2.122 1.00 82.19 243 LEU A CA 1
ATOM 1956 C C . LEU A 1 243 ? -15.295 4.111 2.730 1.00 82.19 243 LEU A C 1
ATOM 1958 O O . LEU A 1 243 ? -16.323 4.769 2.877 1.00 82.19 243 LEU A O 1
ATOM 1962 N N . GLN A 1 244 ? -15.193 2.855 3.179 1.00 81.88 244 GLN A N 1
ATOM 1963 C CA . GLN A 1 244 ? -16.265 2.227 3.953 1.00 81.88 244 GLN A CA 1
ATOM 1964 C C . GLN A 1 244 ? -16.477 2.939 5.288 1.00 81.88 244 GLN A C 1
ATOM 1966 O O . GLN A 1 244 ? -17.614 3.068 5.730 1.00 81.88 244 GLN A O 1
ATOM 1971 N N . LEU A 1 245 ? -15.397 3.414 5.918 1.00 79.31 245 LEU A N 1
ATOM 1972 C CA . LEU A 1 245 ? -15.486 4.124 7.189 1.00 79.31 245 LEU A CA 1
ATOM 1973 C C . LEU A 1 245 ? -16.159 5.490 7.045 1.00 79.31 245 LEU A C 1
ATOM 1975 O O . LEU A 1 245 ? -16.938 5.876 7.907 1.00 79.31 245 LEU A O 1
ATOM 1979 N N . LEU A 1 246 ? -15.899 6.195 5.943 1.00 79.31 246 LEU A N 1
ATOM 1980 C CA . LEU A 1 246 ? -16.570 7.462 5.647 1.00 79.31 246 LEU A CA 1
ATOM 1981 C C . LEU A 1 246 ? -18.084 7.290 5.469 1.00 79.31 246 LEU A C 1
ATOM 1983 O O . LEU A 1 246 ? -18.857 8.149 5.885 1.00 79.31 246 LEU A O 1
ATOM 1987 N N . MET A 1 247 ? -18.512 6.176 4.871 1.00 76.62 247 MET A N 1
ATOM 1988 C CA . MET A 1 247 ? -19.932 5.893 4.634 1.00 76.62 247 MET A CA 1
ATOM 1989 C C . MET A 1 247 ? -20.632 5.268 5.840 1.00 76.62 247 MET A C 1
ATOM 1991 O O . MET A 1 247 ? -21.829 5.480 6.041 1.00 76.62 247 MET A O 1
ATOM 1995 N N . ALA A 1 248 ? -19.892 4.533 6.669 1.00 69.56 248 ALA A N 1
ATOM 1996 C CA . ALA A 1 248 ? -20.334 4.104 7.985 1.00 69.56 248 ALA A CA 1
ATOM 1997 C C . ALA A 1 248 ? -20.323 5.314 8.933 1.00 69.56 248 ALA A C 1
ATOM 1999 O O . ALA A 1 248 ? -19.445 5.470 9.777 1.00 69.56 248 ALA A O 1
ATOM 2000 N N . THR A 1 249 ? -21.300 6.206 8.762 1.00 49.94 249 THR A N 1
ATOM 2001 C CA . THR A 1 249 ? -21.507 7.386 9.610 1.00 49.94 249 THR A CA 1
ATOM 2002 C C . THR A 1 249 ? -21.392 7.010 11.096 1.00 49.94 249 THR A C 1
ATOM 2004 O O . THR A 1 249 ? -21.946 5.988 11.519 1.00 49.94 249 THR A O 1
ATOM 2007 N N . PRO A 1 250 ? -20.720 7.827 11.929 1.00 48.66 250 PRO A N 1
ATOM 2008 C CA . PRO A 1 250 ? -20.472 7.517 13.331 1.00 48.66 250 PRO A CA 1
ATOM 2009 C C . PRO A 1 250 ? -21.745 7.744 14.157 1.00 48.66 250 PRO A C 1
ATOM 2011 O O . PRO A 1 250 ? -21.849 8.708 14.905 1.00 48.66 250 PRO A O 1
ATOM 2014 N N . LYS A 1 251 ? -22.755 6.876 14.023 1.00 41.06 251 LYS A N 1
ATOM 2015 C CA . LYS A 1 251 ? -24.009 7.011 14.787 1.00 41.06 251 LYS A CA 1
ATOM 2016 C C . LYS A 1 251 ? -24.035 6.202 16.092 1.00 41.06 251 LYS A C 1
ATOM 2018 O O . LYS A 1 251 ? -24.962 6.380 16.874 1.00 41.06 251 LYS A O 1
ATOM 2023 N N . LYS A 1 252 ? -23.061 5.324 16.375 1.00 41.69 252 LYS A N 1
ATOM 2024 C CA . LYS A 1 252 ? -23.153 4.388 17.522 1.00 41.69 252 LYS A CA 1
ATOM 2025 C C . LYS A 1 252 ? -21.811 3.945 18.136 1.00 41.69 252 LYS A C 1
ATOM 2027 O O . LYS A 1 252 ? -21.607 2.757 18.333 1.00 41.69 252 LYS A O 1
ATOM 2032 N N . ILE A 1 253 ? -20.893 4.862 18.443 1.00 44.88 253 ILE A N 1
ATOM 2033 C CA . ILE A 1 253 ? -19.769 4.534 19.356 1.00 44.88 253 ILE A CA 1
ATOM 2034 C C . ILE A 1 253 ? -19.844 5.347 20.661 1.00 44.88 253 ILE A C 1
ATOM 2036 O O . ILE A 1 253 ? -19.427 4.855 21.699 1.00 44.88 253 ILE A O 1
ATOM 2040 N N . GLY A 1 254 ? -20.474 6.531 20.658 1.00 37.97 254 GLY A N 1
ATOM 2041 C CA . GLY A 1 254 ? -20.773 7.273 21.894 1.00 37.97 254 GLY A CA 1
ATOM 2042 C C . GLY A 1 254 ? -22.000 6.749 22.654 1.00 37.97 254 GLY A C 1
ATOM 2043 O O . GLY A 1 254 ? -21.941 6.556 23.857 1.00 37.97 254 GLY A O 1
ATOM 2044 N N . ARG A 1 255 ? -23.099 6.431 21.953 1.00 37.78 255 ARG A N 1
ATOM 2045 C CA . ARG A 1 255 ? -24.379 6.063 22.600 1.00 37.78 255 ARG A CA 1
ATOM 2046 C C . ARG A 1 255 ? -24.457 4.645 23.177 1.00 37.78 255 ARG A C 1
ATOM 2048 O O . ARG A 1 255 ? -25.364 4.381 23.955 1.00 37.78 255 ARG A O 1
ATOM 2055 N N . SER A 1 256 ? -23.579 3.715 22.789 1.00 39.44 256 SER A N 1
ATOM 2056 C CA . SER A 1 256 ? -23.601 2.367 23.391 1.00 39.44 256 SER A CA 1
ATOM 2057 C C . SER A 1 256 ? -22.941 2.335 24.768 1.00 39.44 256 SER A C 1
ATOM 2059 O O . SER A 1 256 ? -23.265 1.461 25.560 1.00 39.44 256 SER A O 1
ATOM 2061 N N . LEU A 1 257 ? -22.058 3.294 25.062 1.00 45.00 257 LEU A N 1
ATOM 2062 C CA . LEU A 1 257 ? -21.462 3.448 26.387 1.00 45.00 257 LEU A CA 1
ATOM 2063 C C . LEU A 1 257 ? -22.453 4.086 27.372 1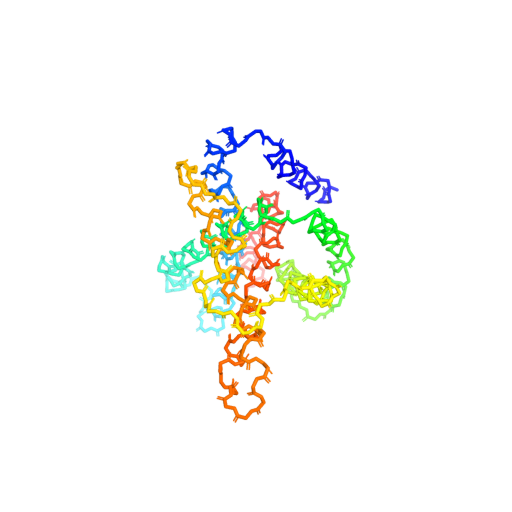.00 45.00 257 LEU A C 1
ATOM 2065 O O . LEU A 1 257 ? -22.531 3.627 28.505 1.00 45.00 257 LEU A O 1
ATOM 2069 N N . ASP A 1 258 ? -23.283 5.032 26.915 1.00 41.19 258 ASP A N 1
ATOM 2070 C CA . ASP A 1 258 ? -24.335 5.632 27.752 1.00 41.19 258 ASP A CA 1
ATOM 2071 C C . ASP A 1 258 ? -25.429 4.621 28.140 1.00 41.19 258 ASP A C 1
ATOM 2073 O O . ASP A 1 258 ? -25.892 4.619 29.276 1.00 41.19 258 ASP A O 1
ATOM 2077 N N . HIS A 1 259 ? -25.816 3.712 27.234 1.00 41.50 259 HIS A N 1
ATOM 2078 C CA . HIS A 1 259 ? -26.820 2.687 27.552 1.00 41.50 259 HIS A CA 1
ATOM 2079 C C . HIS A 1 259 ? -26.260 1.518 28.375 1.00 41.50 259 HIS A C 1
ATOM 2081 O O . HIS A 1 259 ? -26.961 1.000 29.235 1.00 41.50 259 HIS A O 1
ATOM 2087 N N . ALA A 1 260 ? -24.988 1.140 28.199 1.00 44.84 260 ALA A N 1
ATOM 2088 C CA . ALA A 1 260 ? -24.361 0.115 29.040 1.00 44.84 260 ALA A CA 1
ATOM 2089 C C . ALA A 1 260 ? -24.113 0.584 30.490 1.00 44.84 260 ALA A C 1
ATOM 2091 O O . ALA A 1 260 ? -23.918 -0.252 31.367 1.00 44.84 260 ALA A O 1
ATOM 2092 N N . GLN A 1 261 ? -24.126 1.899 30.749 1.00 43.41 261 GLN A N 1
ATOM 2093 C CA . GLN A 1 261 ? -24.104 2.474 32.101 1.00 43.41 261 GLN A CA 1
ATOM 2094 C C . GLN A 1 261 ? -25.497 2.699 32.707 1.00 43.41 261 GLN A C 1
ATOM 2096 O O . GLN A 1 261 ? -25.573 3.057 33.876 1.00 43.41 261 GLN A O 1
ATOM 2101 N N . GLN A 1 262 ? -26.583 2.517 31.949 1.00 41.59 262 GLN A N 1
ATOM 2102 C CA . GLN A 1 262 ? -27.952 2.604 32.480 1.00 41.59 262 GLN A CA 1
ATOM 2103 C C . GLN A 1 262 ? -28.541 1.243 32.874 1.00 41.59 262 GLN A C 1
ATOM 2105 O O . GLN A 1 262 ? -29.491 1.216 33.649 1.00 41.59 262 GLN A O 1
ATOM 2110 N N . ASP A 1 263 ? -27.959 0.143 32.392 1.00 43.12 263 ASP A N 1
ATOM 2111 C CA . ASP A 1 263 ? -28.419 -1.227 32.669 1.00 43.12 263 ASP A CA 1
ATOM 2112 C C . ASP A 1 263 ? -27.549 -1.972 33.710 1.00 43.12 263 ASP A C 1
ATOM 2114 O O . ASP A 1 263 ? -27.655 -3.193 33.840 1.00 43.12 263 ASP A O 1
ATOM 2118 N N . ASN A 1 264 ? -26.683 -1.263 34.444 1.00 40.91 264 ASN A N 1
ATOM 2119 C CA . ASN A 1 264 ? -25.798 -1.805 35.484 1.00 40.91 264 ASN A CA 1
ATOM 2120 C C . ASN A 1 264 ? -25.811 -0.895 36.717 1.00 40.91 264 ASN A C 1
ATOM 2122 O O . ASN A 1 264 ? -25.723 -1.428 37.844 1.00 40.91 264 ASN A O 1
#

Foldseek 3Di:
DLLVVLVVVLVVLVVLLPDPPVSNQVCVVVQLVLLLVLLLLLVLVVLLVVLLVVCVVPDDPPDPVSVVRSDDVVVSVVSSVLSSVLSLLQSLCSNLDDPVVSVLLVVLSVLLVVQLVVQLVVCVVPDDPVCSVSVSLVVSLLVSLVVSLVVVVVVVVVDDQPPLPPPDLVRLLVVFQPDPDDDDDSSVSNSVVSSVVSSLSNQCCHLVVPVPPRVVSNVVSVVVSSVSSSSNSSSSSSSSVSVVVVVVPPPPPVVVVVVVVVVD

Secondary structure (DSSP, 8-state):
-HHHHHHHHHHHHHHHHTS-HHHHHHHHHHHHHHHHHHHHHHHHHHHHHHHHHHHHHHS-TT-HHHHHHH--HHHHHHHHHHHHHHHHHHHHHHHH--HHHHHHHHHHHHHHHHHHHHHHHHHTTTS-TTTHHHHHHHHHHHHHHHHHHHHHHHHHHHSPPP--TT--HHHHHHHH----S--SHHHHHHHHHHHHHHHHHHHHHHHHH-TTT-HHHHHHHHHHHHHHHHHHHHHHHHHHHHHHHHHS-S-SSSHHHHHHTT--

Solvent-accessible surface area (backbone atoms only — not comparable to full-atom values): 14702 Å² total; per-residue (Å²): 110,72,66,60,55,50,49,50,54,51,50,52,52,51,55,50,68,71,43,58,71,72,60,35,55,71,44,47,59,62,51,36,53,52,45,12,50,27,26,27,53,39,53,50,49,54,55,40,53,54,45,48,58,54,46,62,74,78,43,69,90,88,38,70,66,55,63,66,65,54,66,51,64,69,59,53,51,54,45,43,55,51,17,45,51,36,23,48,52,40,52,47,46,62,72,71,52,57,78,69,54,57,54,53,57,54,49,51,57,54,47,49,67,57,39,38,60,50,46,40,61,68,40,63,85,77,46,62,79,87,50,42,69,58,49,26,55,49,54,33,38,54,52,50,20,50,52,48,36,51,52,51,50,55,51,60,72,69,48,88,72,82,92,46,66,97,52,53,74,66,55,52,44,69,74,64,61,83,82,72,90,70,82,59,72,60,50,49,51,47,46,54,52,50,50,50,55,48,54,46,54,36,45,49,47,56,29,59,65,46,86,86,81,27,70,68,60,34,50,55,40,56,51,49,56,52,49,52,45,39,47,40,32,40,37,53,46,31,33,59,51,16,55,52,53,70,68,55,62,91,80,68,74,70,60,56,57,60,52,61,65,72,80,111

Radius of gyration: 21.88 Å; Cα contacts (8 Å, |Δi|>4): 180; chains: 1; bounding box: 59×36×56 Å

Sequence (264 aa):
MLLLIRLAIFALLLAWVLLPVTVQGWLVLPVWVLVSWLIFITRLEVVRTRRCVWLNQYLAPGSLLQQRLQTGWIAALGQLLLALLLGLLFIVQLLVSDGWFWWLLVLSLLLLVWVEPLITRLLAGQVRREYLPVLTRRCSGWLVAGLLMLVMLLVRLQMAQPWLIDLSWREALLLQLRMQGEPGVLALLIRLSQSLDITWQWLLQNALGSRADSGWLAVLAWSTLFGLQAALCLAWVQLLTGLQLLMATPKKIGRSLDHAQQDN